Protein AF-A0A5B0LR24-F1 (afdb_monomer_lite)

Structure (mmCIF, N/CA/C/O backbone):
data_AF-A0A5B0LR24-F1
#
_entry.id   AF-A0A5B0LR24-F1
#
loop_
_atom_site.group_PDB
_atom_site.id
_atom_site.type_symbol
_atom_site.label_atom_id
_atom_site.label_alt_id
_atom_site.label_comp_id
_atom_site.label_asym_id
_atom_site.label_entity_id
_atom_site.label_seq_id
_atom_site.pdbx_PDB_ins_code
_atom_site.Cartn_x
_atom_site.Cartn_y
_atom_site.Cartn_z
_atom_site.occupancy
_atom_site.B_iso_or_equiv
_atom_site.auth_seq_id
_atom_site.auth_comp_id
_atom_site.auth_asym_id
_atom_site.auth_atom_id
_atom_site.pdbx_PDB_model_num
ATOM 1 N N . MET A 1 1 ? 7.842 -24.784 -18.546 1.00 34.09 1 MET A N 1
ATOM 2 C CA . MET A 1 1 ? 9.039 -24.015 -18.144 1.00 34.09 1 MET A CA 1
ATOM 3 C C . MET A 1 1 ? 8.552 -22.859 -17.291 1.00 34.09 1 MET A C 1
ATOM 5 O O . MET A 1 1 ? 7.998 -21.914 -17.831 1.00 34.09 1 MET A O 1
ATOM 9 N N . ALA A 1 2 ? 8.603 -23.012 -15.969 1.00 36.75 2 ALA A N 1
ATOM 10 C CA . ALA A 1 2 ? 8.068 -22.034 -15.028 1.00 36.75 2 ALA A CA 1
ATOM 11 C C . ALA A 1 2 ? 9.101 -20.921 -14.817 1.00 36.75 2 ALA A C 1
ATOM 13 O O . ALA A 1 2 ? 10.155 -21.157 -14.229 1.00 36.75 2 ALA A O 1
ATOM 14 N N . GLY A 1 3 ? 8.814 -19.727 -15.334 1.00 40.22 3 GLY A N 1
ATOM 15 C CA . GLY A 1 3 ? 9.568 -18.519 -15.021 1.00 40.22 3 GLY A CA 1
ATOM 16 C C . GLY A 1 3 ? 9.252 -18.098 -13.593 1.00 40.22 3 GLY A C 1
ATOM 17 O O . GLY A 1 3 ? 8.315 -17.342 -13.365 1.00 40.22 3 GLY A O 1
ATOM 18 N N . GLN A 1 4 ? 10.001 -18.625 -12.626 1.00 43.22 4 GLN A N 1
ATOM 19 C CA . GLN A 1 4 ? 9.979 -18.104 -11.266 1.00 43.22 4 GLN A CA 1
ATOM 20 C C . GLN A 1 4 ? 10.470 -16.655 -11.320 1.00 43.22 4 GLN A C 1
ATOM 22 O O . GLN A 1 4 ? 11.595 -16.386 -11.745 1.00 43.22 4 GLN A O 1
ATOM 27 N N . SER A 1 5 ? 9.602 -15.715 -10.952 1.00 41.03 5 SER A N 1
ATOM 28 C CA . SER A 1 5 ? 9.874 -14.280 -10.937 1.00 41.03 5 SER A CA 1
ATOM 29 C C . SER A 1 5 ? 10.934 -13.949 -9.875 1.00 41.03 5 SER A C 1
ATOM 31 O O . SER A 1 5 ? 10.628 -13.525 -8.765 1.00 41.03 5 SER A O 1
ATOM 33 N N . ALA A 1 6 ? 12.207 -14.149 -10.222 1.00 43.41 6 ALA A N 1
ATOM 34 C CA . ALA A 1 6 ? 13.370 -13.959 -9.351 1.00 43.41 6 ALA A CA 1
ATOM 35 C C . ALA A 1 6 ? 13.620 -12.492 -8.939 1.00 43.41 6 ALA A C 1
ATOM 37 O O . ALA A 1 6 ? 14.465 -12.216 -8.091 1.00 43.41 6 ALA A O 1
ATOM 38 N N . ILE A 1 7 ? 12.863 -11.538 -9.489 1.00 49.72 7 ILE A N 1
ATOM 39 C CA . ILE A 1 7 ? 13.019 -10.102 -9.209 1.00 49.72 7 ILE A CA 1
ATOM 40 C C . ILE A 1 7 ? 12.564 -9.743 -7.781 1.00 49.72 7 ILE A C 1
ATOM 42 O O . ILE A 1 7 ? 13.013 -8.742 -7.235 1.00 49.72 7 ILE A O 1
ATOM 46 N N . MET A 1 8 ? 11.742 -10.578 -7.134 1.00 47.81 8 MET A N 1
ATOM 47 C CA . MET A 1 8 ? 11.257 -10.336 -5.763 1.00 47.81 8 MET A CA 1
ATOM 48 C C . MET A 1 8 ? 12.123 -10.978 -4.662 1.00 47.81 8 MET A C 1
ATOM 50 O O . MET A 1 8 ? 11.855 -10.753 -3.486 1.00 47.81 8 MET A O 1
ATOM 54 N N . PHE A 1 9 ? 13.149 -11.770 -5.006 1.00 45.62 9 PHE A N 1
ATOM 55 C CA . PHE A 1 9 ? 13.874 -12.605 -4.030 1.00 45.62 9 PHE A CA 1
ATOM 56 C C . PHE A 1 9 ? 15.263 -12.098 -3.623 1.00 45.62 9 PHE A C 1
ATOM 58 O O . PHE A 1 9 ? 15.851 -12.622 -2.677 1.00 45.62 9 PHE A O 1
ATOM 65 N N . HIS A 1 10 ? 15.798 -11.065 -4.271 1.00 43.50 10 HIS A N 1
ATOM 66 C CA . HIS A 1 10 ? 17.115 -10.541 -3.918 1.00 43.50 10 HIS A CA 1
ATOM 67 C C . HIS A 1 10 ? 17.010 -9.335 -2.974 1.00 43.50 10 HIS A C 1
ATOM 69 O O . HIS A 1 10 ? 16.865 -8.200 -3.415 1.00 43.50 10 HIS A O 1
ATOM 75 N N . GLY A 1 11 ? 17.170 -9.584 -1.668 1.00 38.34 11 GLY A N 1
ATOM 76 C CA . GLY A 1 11 ? 17.952 -8.662 -0.834 1.00 38.34 11 GLY A CA 1
ATOM 77 C C . GLY A 1 11 ? 17.311 -7.979 0.373 1.00 38.34 11 GLY A C 1
ATOM 78 O O . GLY A 1 11 ? 17.995 -7.149 0.948 1.00 38.34 11 GLY A O 1
ATOM 79 N N . PHE A 1 12 ? 16.089 -8.300 0.808 1.00 44.69 12 PHE A N 1
ATOM 80 C CA . PHE A 1 12 ? 15.553 -7.796 2.088 1.00 44.69 12 PHE A CA 1
ATOM 81 C C . PHE A 1 12 ? 14.557 -8.801 2.674 1.00 44.69 12 PHE A C 1
ATOM 83 O O . PHE A 1 12 ? 13.382 -8.785 2.315 1.00 44.69 12 PHE A O 1
ATOM 90 N N . HIS A 1 13 ? 15.040 -9.672 3.562 1.00 47.31 13 HIS A N 1
ATOM 91 C CA . HIS A 1 13 ? 14.262 -10.728 4.228 1.00 47.31 13 HIS A CA 1
ATOM 92 C C . HIS A 1 13 ? 13.193 -10.214 5.221 1.00 47.31 13 HIS A C 1
ATOM 94 O O . HIS A 1 13 ? 12.467 -11.032 5.778 1.00 47.31 13 HIS A O 1
ATOM 100 N N . ASP A 1 14 ? 13.076 -8.895 5.415 1.00 49.69 14 ASP A N 1
ATOM 101 C CA . ASP A 1 14 ? 12.283 -8.287 6.498 1.00 49.69 14 ASP A CA 1
ATOM 102 C C . ASP A 1 14 ? 11.039 -7.505 6.036 1.00 49.69 14 ASP A C 1
ATOM 104 O O . ASP A 1 14 ? 10.234 -7.073 6.853 1.00 49.69 14 ASP A O 1
ATOM 108 N N . LEU A 1 15 ? 10.854 -7.323 4.725 1.00 53.22 15 LEU A N 1
ATOM 109 C CA . LEU A 1 15 ? 9.689 -6.627 4.167 1.00 53.22 15 LEU A CA 1
ATOM 110 C C . LEU A 1 15 ? 8.728 -7.628 3.534 1.00 53.22 15 LEU A C 1
ATOM 112 O O . LEU A 1 15 ? 9.154 -8.610 2.920 1.00 53.22 15 LEU A O 1
ATOM 116 N N . ALA A 1 16 ? 7.434 -7.356 3.670 1.00 59.81 16 ALA A N 1
ATOM 117 C CA . ALA A 1 16 ? 6.377 -8.243 3.231 1.00 59.81 16 ALA A CA 1
ATOM 118 C C . ALA A 1 16 ? 6.570 -8.734 1.788 1.00 59.81 16 ALA A C 1
ATOM 120 O O . ALA A 1 16 ? 6.780 -7.964 0.843 1.00 59.81 16 ALA A O 1
ATOM 121 N N . VAL A 1 17 ? 6.485 -10.053 1.616 1.00 70.69 17 VAL A N 1
ATOM 122 C CA . VAL A 1 17 ? 6.593 -10.703 0.311 1.00 70.69 17 VAL A CA 1
ATOM 123 C C . VAL A 1 17 ? 5.308 -10.411 -0.459 1.00 70.69 17 VAL A C 1
ATOM 125 O O . VAL A 1 17 ? 4.295 -11.074 -0.262 1.00 70.69 17 VAL A O 1
ATOM 128 N N . GLY A 1 18 ? 5.328 -9.391 -1.316 1.00 86.69 18 GLY A N 1
ATOM 129 C CA . GLY A 1 18 ? 4.201 -9.110 -2.206 1.00 86.69 18 GLY A CA 1
ATOM 130 C C . GLY A 1 18 ? 3.843 -7.646 -2.420 1.00 86.69 18 GLY A C 1
ATOM 131 O O . GLY A 1 18 ? 2.932 -7.402 -3.200 1.00 86.69 18 GLY A O 1
ATOM 132 N N . ILE A 1 19 ? 4.516 -6.681 -1.789 1.00 92.88 19 ILE A N 1
ATOM 133 C CA . ILE A 1 19 ? 4.333 -5.252 -2.085 1.00 92.88 19 ILE A CA 1
ATOM 134 C C . ILE A 1 19 ? 5.654 -4.497 -1.958 1.00 92.88 19 ILE A C 1
ATOM 136 O O . ILE A 1 19 ? 6.386 -4.690 -0.990 1.00 92.88 19 ILE A O 1
ATOM 140 N N . ARG A 1 20 ? 5.983 -3.664 -2.951 1.00 91.56 20 ARG A N 1
ATOM 141 C CA . ARG A 1 20 ? 7.245 -2.912 -2.991 1.00 91.56 20 ARG A CA 1
ATOM 142 C C . ARG A 1 20 ? 7.108 -1.552 -3.686 1.00 91.56 20 ARG A C 1
ATOM 144 O O . ARG A 1 20 ? 6.419 -1.479 -4.707 1.00 91.56 20 ARG A O 1
ATOM 151 N N . PRO A 1 21 ? 7.787 -0.501 -3.188 1.00 93.12 21 PRO A N 1
ATOM 152 C CA . PRO A 1 21 ? 7.930 0.772 -3.891 1.00 93.12 21 PRO A CA 1
ATOM 153 C C . PRO A 1 21 ? 8.553 0.611 -5.281 1.00 93.12 21 PRO A C 1
ATOM 155 O O . PRO A 1 21 ? 9.481 -0.174 -5.484 1.00 93.12 21 PRO A O 1
ATOM 158 N N . LEU A 1 22 ? 8.030 1.345 -6.263 1.00 94.31 22 LEU A N 1
ATOM 159 C CA . LEU A 1 22 ? 8.483 1.253 -7.651 1.00 94.31 22 LEU A CA 1
ATOM 160 C C . LEU A 1 22 ? 9.916 1.779 -7.825 1.00 94.31 22 LEU A C 1
ATOM 162 O O . LEU A 1 22 ? 10.645 1.288 -8.683 1.00 94.31 22 LEU A O 1
ATOM 166 N N . ASP A 1 23 ? 10.331 2.752 -7.016 1.00 93.12 23 ASP A N 1
ATOM 167 C CA . ASP A 1 23 ? 11.688 3.298 -7.002 1.00 93.12 23 ASP A CA 1
ATOM 168 C C . ASP A 1 23 ? 12.722 2.261 -6.539 1.00 93.12 23 ASP A C 1
ATOM 170 O O . ASP A 1 23 ? 13.770 2.136 -7.178 1.00 93.12 23 ASP A O 1
ATOM 174 N N . GLU A 1 24 ? 12.408 1.450 -5.520 1.00 92.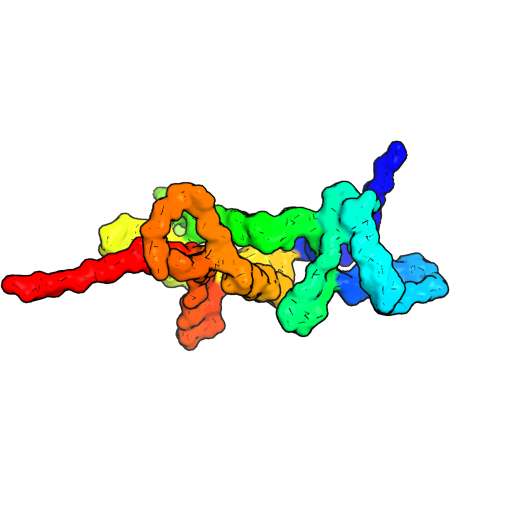06 24 GLU A N 1
ATOM 175 C CA . GLU A 1 24 ? 13.252 0.320 -5.104 1.00 92.06 24 GLU A CA 1
ATOM 176 C C . GLU A 1 24 ? 13.434 -0.672 -6.258 1.00 92.06 24 GLU A C 1
ATOM 178 O O . GLU A 1 24 ? 14.557 -1.046 -6.603 1.00 92.06 24 GLU A O 1
ATOM 183 N N . ILE A 1 25 ? 12.331 -1.060 -6.902 1.00 93.00 25 ILE A N 1
ATOM 184 C CA . ILE A 1 25 ? 12.331 -2.017 -8.017 1.00 93.00 25 ILE A CA 1
ATOM 185 C C . ILE A 1 25 ? 13.127 -1.463 -9.199 1.00 93.00 25 ILE A C 1
ATOM 187 O O . ILE A 1 25 ? 13.940 -2.174 -9.792 1.00 93.00 25 ILE A O 1
ATOM 191 N N . TRP A 1 26 ? 12.937 -0.182 -9.517 1.00 94.75 26 TRP A N 1
ATOM 192 C CA . TRP A 1 26 ? 13.672 0.504 -10.572 1.00 94.75 26 TRP A CA 1
ATOM 193 C C . TRP A 1 26 ? 15.176 0.533 -10.287 1.00 94.75 26 TRP A C 1
ATOM 195 O O . TRP A 1 26 ? 15.974 0.210 -11.172 1.00 94.75 26 TRP A O 1
ATOM 205 N N . CYS A 1 27 ? 15.568 0.839 -9.046 1.00 93.50 27 CYS A N 1
ATOM 206 C CA . CYS A 1 27 ? 16.965 0.832 -8.621 1.00 93.50 27 CYS A CA 1
ATOM 207 C C . CYS A 1 27 ? 17.581 -0.567 -8.729 1.00 93.50 27 CYS A C 1
ATOM 209 O O . CYS A 1 27 ? 18.659 -0.715 -9.309 1.00 93.50 27 CYS A O 1
ATOM 211 N N . ILE A 1 28 ? 16.900 -1.595 -8.214 1.00 93.12 28 ILE A N 1
ATOM 212 C CA . ILE A 1 28 ? 17.360 -2.991 -8.262 1.00 93.12 28 ILE A CA 1
ATOM 213 C C . ILE A 1 28 ? 17.528 -3.444 -9.714 1.00 93.12 28 ILE A C 1
ATOM 215 O O . ILE A 1 28 ? 18.576 -3.978 -10.078 1.00 93.12 28 ILE A O 1
ATOM 219 N N . TRP A 1 29 ? 16.535 -3.180 -10.562 1.00 92.69 29 TRP A N 1
ATOM 220 C CA . TRP A 1 29 ? 16.555 -3.564 -11.970 1.00 92.69 29 TRP A CA 1
ATOM 221 C C . TRP A 1 29 ? 17.705 -2.910 -12.735 1.00 92.69 29 TRP A C 1
ATOM 223 O O . TRP A 1 29 ? 18.471 -3.586 -13.423 1.00 92.69 29 TRP A O 1
ATOM 233 N N . ASN A 1 30 ? 17.875 -1.597 -12.589 1.00 95.19 30 ASN A N 1
ATOM 234 C CA . ASN A 1 30 ? 18.947 -0.873 -13.266 1.00 95.19 30 ASN A CA 1
ATOM 235 C C . ASN A 1 30 ? 20.330 -1.260 -12.740 1.00 95.19 30 ASN A C 1
ATOM 237 O O . ASN A 1 30 ? 21.271 -1.388 -13.527 1.00 95.19 30 ASN A O 1
ATOM 241 N N . ARG A 1 31 ? 20.451 -1.533 -11.438 1.00 95.19 31 ARG A N 1
ATOM 242 C CA . ARG A 1 31 ? 21.690 -2.049 -10.853 1.00 95.19 31 ARG A CA 1
ATOM 243 C C . ARG A 1 31 ? 22.025 -3.451 -11.363 1.00 95.19 31 ARG A C 1
ATOM 245 O O . ARG A 1 31 ? 23.193 -3.717 -11.621 1.00 95.19 31 ARG A O 1
ATOM 252 N N . ALA A 1 32 ? 21.025 -4.310 -11.560 1.00 94.50 32 ALA A N 1
ATOM 253 C CA . ALA A 1 32 ? 21.205 -5.639 -12.139 1.00 94.50 32 ALA A CA 1
ATOM 254 C C . ALA A 1 32 ? 21.571 -5.595 -13.635 1.00 94.50 32 ALA A C 1
ATOM 256 O O . ALA A 1 32 ? 22.354 -6.423 -14.093 1.00 94.50 32 ALA A O 1
ATOM 257 N N . ARG A 1 33 ? 21.051 -4.621 -14.398 1.00 93.00 33 ARG A N 1
ATOM 258 C CA . ARG A 1 33 ? 21.402 -4.432 -15.819 1.00 93.00 33 ARG A CA 1
ATOM 259 C C . ARG A 1 33 ? 22.840 -3.966 -16.023 1.00 93.00 33 ARG A C 1
ATOM 261 O O . ARG A 1 33 ? 23.467 -4.355 -17.005 1.00 93.00 33 ARG A O 1
ATOM 268 N N . GLY A 1 34 ? 23.351 -3.106 -15.142 1.00 93.00 34 GLY A N 1
ATOM 269 C CA . GLY A 1 34 ? 24.703 -2.539 -15.203 1.00 93.00 34 GLY A CA 1
ATOM 270 C C . GLY A 1 34 ? 24.910 -1.498 -16.315 1.00 93.00 34 GLY A C 1
ATOM 271 O O . GLY A 1 34 ? 25.454 -0.430 -16.055 1.00 93.00 34 GLY A O 1
ATOM 272 N N . ILE A 1 35 ? 24.440 -1.773 -17.534 1.00 89.75 35 ILE A N 1
ATOM 273 C CA . ILE A 1 35 ? 24.484 -0.883 -18.703 1.00 89.75 35 ILE A CA 1
ATOM 274 C C . ILE A 1 35 ? 23.115 -0.809 -19.392 1.00 89.75 35 ILE A C 1
ATOM 276 O O . ILE A 1 35 ? 22.253 -1.662 -19.183 1.00 89.75 35 ILE A O 1
ATOM 280 N N . SER A 1 36 ? 22.913 0.208 -20.240 1.00 92.56 36 SER A N 1
ATOM 281 C CA . SER A 1 36 ? 21.639 0.462 -20.939 1.00 92.56 36 SER A CA 1
ATOM 282 C C . SER A 1 36 ? 20.464 0.552 -19.963 1.00 92.56 36 SER A C 1
ATOM 284 O O . SER A 1 36 ? 19.581 -0.305 -19.958 1.00 92.56 36 SER A O 1
ATOM 286 N N . LEU A 1 37 ? 20.495 1.549 -19.081 1.00 94.44 37 LEU A N 1
ATOM 287 C CA . LEU A 1 37 ? 19.500 1.714 -18.022 1.00 94.44 37 LEU A CA 1
ATOM 288 C C . LEU A 1 37 ? 18.107 2.003 -18.595 1.00 94.44 37 LEU A C 1
ATOM 290 O O . LEU A 1 37 ? 17.969 2.621 -19.649 1.00 94.44 37 LEU A O 1
ATOM 294 N N . VAL A 1 38 ? 17.079 1.561 -17.878 1.00 95.19 38 VAL A N 1
ATOM 295 C CA . VAL A 1 38 ? 15.678 1.854 -18.192 1.00 95.19 38 VAL A CA 1
ATOM 296 C C . VAL A 1 38 ? 15.304 3.182 -17.547 1.00 95.19 38 VAL A C 1
ATOM 298 O O . VAL A 1 38 ? 15.567 3.387 -16.356 1.00 95.19 38 VAL A O 1
ATOM 301 N N . SER A 1 39 ? 14.688 4.087 -18.309 1.00 96.06 39 SER A N 1
ATOM 302 C CA . SER A 1 39 ? 14.187 5.345 -17.752 1.00 96.06 39 SER A CA 1
ATOM 303 C C . SER A 1 39 ? 13.006 5.084 -16.799 1.00 96.06 39 SER A C 1
ATOM 305 O O . SER A 1 39 ? 12.320 4.067 -16.931 1.00 96.06 39 SER A O 1
ATOM 307 N N . PRO A 1 40 ? 12.723 5.970 -15.828 1.00 94.38 40 PRO A N 1
ATOM 308 C CA . PRO A 1 40 ? 11.550 5.808 -14.968 1.00 94.38 40 PRO A CA 1
ATOM 309 C C . PRO A 1 40 ? 10.238 5.703 -15.763 1.00 94.38 40 PRO A C 1
ATOM 311 O O . PRO A 1 40 ? 9.390 4.877 -15.436 1.00 94.38 40 PRO A O 1
ATOM 314 N N . ALA A 1 41 ? 10.094 6.493 -16.834 1.00 95.19 41 ALA A N 1
ATOM 315 C CA . ALA A 1 41 ? 8.905 6.497 -17.687 1.00 95.19 41 ALA A CA 1
ATOM 316 C C . ALA A 1 41 ? 8.694 5.148 -18.390 1.00 95.19 41 ALA A C 1
ATOM 318 O O . ALA A 1 41 ? 7.589 4.608 -18.359 1.00 95.19 41 ALA A O 1
ATOM 319 N N . ASP A 1 42 ? 9.762 4.569 -18.942 1.00 96.06 42 ASP A N 1
ATOM 320 C CA . ASP A 1 42 ? 9.692 3.265 -19.609 1.00 96.06 42 ASP A CA 1
ATOM 321 C C . ASP A 1 42 ? 9.360 2.143 -18.621 1.00 96.06 42 ASP A C 1
ATOM 323 O O . ASP A 1 42 ? 8.576 1.251 -18.940 1.00 96.06 42 ASP A O 1
ATOM 327 N N . MET A 1 43 ? 9.911 2.200 -17.402 1.00 95.38 43 MET A N 1
ATOM 328 C CA . MET A 1 43 ? 9.584 1.240 -16.345 1.00 95.38 43 MET A CA 1
ATOM 329 C C . MET A 1 43 ? 8.096 1.299 -15.988 1.00 95.38 43 MET A C 1
ATOM 331 O O . MET A 1 43 ? 7.438 0.265 -15.956 1.00 95.38 43 MET A O 1
ATOM 335 N N . ILE A 1 44 ? 7.548 2.500 -15.776 1.00 95.62 44 ILE A N 1
ATOM 336 C CA . ILE A 1 44 ? 6.117 2.687 -15.495 1.00 95.62 44 ILE A CA 1
ATOM 337 C C . ILE A 1 44 ? 5.272 2.120 -16.640 1.00 95.62 44 ILE A C 1
ATOM 339 O O . ILE A 1 44 ? 4.318 1.385 -16.388 1.00 95.62 44 ILE A O 1
ATOM 343 N N . SER A 1 45 ? 5.642 2.416 -17.890 1.00 95.75 45 SER A N 1
ATOM 344 C CA . SER A 1 45 ? 4.948 1.890 -19.068 1.00 95.75 45 SER A CA 1
ATOM 345 C C . SER A 1 45 ? 4.966 0.360 -19.105 1.00 95.75 45 SER A C 1
ATOM 347 O O . SER A 1 45 ? 3.937 -0.257 -19.363 1.00 95.75 45 SER A O 1
ATOM 349 N N . ALA A 1 46 ? 6.108 -0.264 -18.808 1.00 94.75 46 ALA A N 1
ATOM 350 C CA . ALA A 1 46 ? 6.230 -1.717 -18.737 1.00 94.75 46 ALA A CA 1
ATOM 351 C C . ALA A 1 46 ? 5.391 -2.323 -17.596 1.00 94.75 46 ALA A C 1
ATOM 353 O O . ALA A 1 46 ? 4.791 -3.384 -17.769 1.00 94.75 46 ALA A O 1
ATOM 354 N N . CYS A 1 47 ? 5.297 -1.641 -16.449 1.00 95.25 47 CYS A N 1
ATOM 355 C CA . CYS A 1 47 ? 4.523 -2.108 -15.299 1.00 95.25 47 CYS A CA 1
ATOM 356 C C . CYS A 1 47 ? 3.031 -2.304 -15.600 1.00 95.25 47 CYS A C 1
ATOM 358 O O . CYS A 1 47 ? 2.414 -3.177 -14.994 1.00 95.2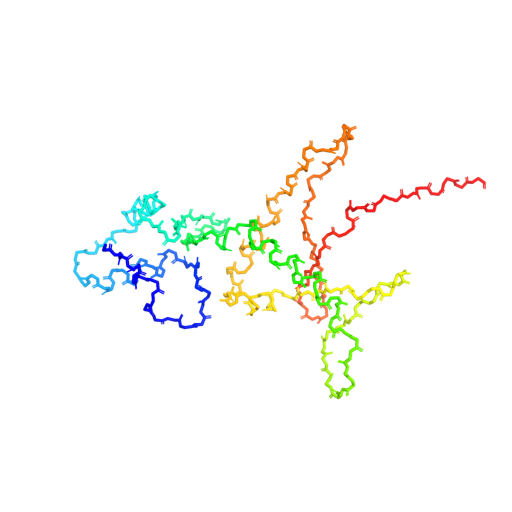5 47 CYS A O 1
ATOM 360 N N . HIS A 1 48 ? 2.453 -1.548 -16.539 1.00 94.75 48 HIS A N 1
ATOM 361 C CA . HIS A 1 48 ? 1.048 -1.710 -16.932 1.00 94.75 48 HIS A CA 1
ATOM 362 C C . HIS A 1 48 ? 0.748 -3.058 -17.595 1.00 94.75 48 HIS A C 1
ATOM 364 O O . HIS A 1 48 ? -0.388 -3.517 -17.535 1.00 94.75 48 HIS A O 1
ATOM 370 N N . HIS A 1 49 ? 1.759 -3.713 -18.167 1.00 95.12 49 HIS A N 1
ATOM 371 C CA . HIS A 1 49 ? 1.611 -5.019 -18.804 1.00 95.12 49 HIS A CA 1
ATOM 372 C C . HIS A 1 49 ? 1.857 -6.186 -17.844 1.00 95.12 49 HIS A C 1
ATOM 374 O O . HIS A 1 49 ? 1.493 -7.313 -18.156 1.00 95.12 49 HIS A O 1
ATOM 380 N N . LEU A 1 50 ? 2.440 -5.950 -16.660 1.00 93.50 50 LEU A N 1
ATOM 381 C CA . LEU A 1 50 ? 2.782 -7.020 -15.714 1.00 93.50 50 LEU A CA 1
ATOM 382 C C . LEU A 1 50 ? 1.629 -7.980 -15.373 1.00 93.50 50 LEU A C 1
ATOM 384 O O . LEU A 1 50 ? 1.920 -9.177 -15.294 1.00 93.50 50 LEU A O 1
ATOM 388 N N . PRO A 1 51 ? 0.360 -7.547 -15.216 1.00 94.31 51 PRO A N 1
ATOM 389 C CA . PRO A 1 51 ? -0.739 -8.469 -14.923 1.00 94.31 51 PRO A CA 1
ATOM 390 C C . PRO A 1 51 ? -0.904 -9.583 -15.966 1.00 94.31 51 PRO A C 1
ATOM 392 O O . PRO A 1 51 ? -1.262 -10.697 -15.611 1.00 94.31 51 PRO A O 1
ATOM 395 N N . GLU A 1 52 ? -0.584 -9.319 -17.236 1.00 94.81 52 GLU A N 1
ATOM 396 C CA . GLU A 1 52 ? -0.704 -10.297 -18.328 1.00 94.81 52 GLU A CA 1
ATOM 397 C C . GLU A 1 52 ? 0.405 -11.364 -18.298 1.00 94.81 52 GLU A C 1
ATOM 399 O O . GLU A 1 52 ? 0.245 -12.451 -18.853 1.00 94.81 52 GLU A O 1
ATOM 404 N N . TYR A 1 53 ? 1.536 -11.068 -17.647 1.00 92.44 53 TYR A N 1
ATOM 405 C CA . TYR A 1 53 ? 2.752 -11.890 -17.688 1.00 92.44 53 TYR A CA 1
ATOM 406 C C . TYR A 1 53 ? 3.170 -12.451 -16.321 1.00 92.44 53 TYR A C 1
ATOM 408 O O . TYR A 1 53 ? 4.232 -13.069 -16.216 1.00 92.44 53 TYR A O 1
ATOM 416 N N . THR A 1 54 ? 2.384 -12.238 -15.261 1.00 90.94 54 THR A N 1
ATOM 417 C CA . THR A 1 54 ? 2.755 -12.626 -13.891 1.00 9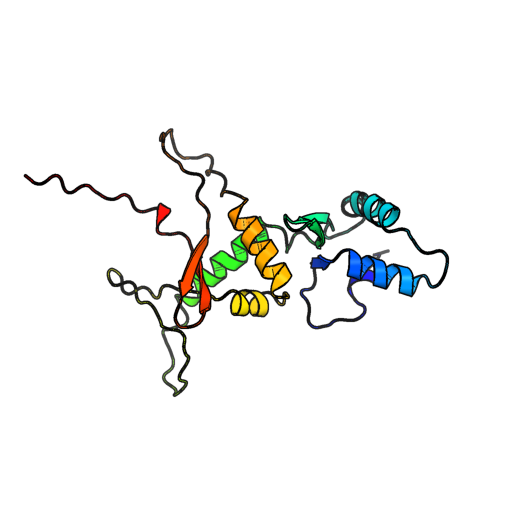0.94 54 THR A CA 1
ATOM 418 C C . THR A 1 54 ? 1.662 -13.453 -13.219 1.00 90.94 54 THR A C 1
ATOM 420 O O . THR A 1 54 ? 0.478 -13.156 -13.329 1.00 90.94 54 THR A O 1
ATOM 423 N N . VAL A 1 55 ? 2.069 -14.517 -12.518 1.00 87.81 55 VAL A N 1
ATOM 424 C CA . VAL A 1 55 ? 1.187 -15.356 -11.693 1.00 87.81 55 VAL A CA 1
ATOM 425 C C . VAL A 1 55 ? 1.869 -15.563 -10.334 1.00 87.81 55 VAL A C 1
ATOM 427 O O . VAL A 1 55 ? 2.922 -16.205 -10.296 1.00 87.81 55 VAL A O 1
ATOM 430 N N . PRO A 1 56 ? 1.316 -15.043 -9.219 1.00 89.06 56 PRO A N 1
ATOM 431 C CA . PRO A 1 56 ? 0.106 -14.217 -9.129 1.00 89.06 56 PRO A CA 1
ATOM 432 C C . PRO A 1 56 ? 0.262 -12.861 -9.840 1.00 89.06 56 PRO A C 1
ATOM 434 O O . PRO A 1 56 ? 1.379 -12.370 -9.990 1.00 89.06 56 PRO A O 1
ATOM 437 N N . GLU A 1 57 ? -0.858 -12.263 -10.255 1.00 91.94 57 GLU A N 1
ATOM 438 C CA . GLU A 1 57 ? -0.860 -10.984 -10.976 1.00 91.94 57 GLU A CA 1
ATOM 439 C C . GLU A 1 57 ? -0.195 -9.867 -10.162 1.00 91.94 57 GLU A C 1
ATOM 441 O O . GLU A 1 57 ? -0.604 -9.563 -9.039 1.00 91.94 57 GLU A O 1
ATOM 446 N N . ILE A 1 58 ? 0.800 -9.209 -10.749 1.00 94.38 58 ILE A N 1
ATOM 447 C CA . ILE A 1 58 ? 1.450 -8.032 -10.177 1.00 94.38 58 ILE A CA 1
ATOM 448 C C . ILE A 1 58 ? 0.824 -6.784 -10.791 1.00 94.38 58 ILE A C 1
ATOM 450 O O . ILE A 1 58 ? 0.856 -6.596 -12.006 1.00 94.38 58 ILE A O 1
ATOM 454 N N . ARG A 1 59 ? 0.283 -5.909 -9.941 1.00 95.38 59 ARG A N 1
ATOM 455 C CA . ARG A 1 59 ? -0.402 -4.677 -10.351 1.00 95.38 59 ARG A CA 1
ATOM 456 C C . ARG A 1 59 ? 0.335 -3.444 -9.843 1.00 95.38 59 ARG A C 1
ATOM 458 O O . ARG A 1 59 ? 0.906 -3.453 -8.753 1.00 95.38 59 ARG A O 1
ATOM 465 N N . LEU A 1 60 ? 0.293 -2.377 -10.638 1.00 96.12 60 LEU A N 1
ATOM 466 C CA . LEU A 1 60 ? 0.786 -1.054 -10.265 1.00 96.12 60 LEU A CA 1
ATOM 467 C C . LEU A 1 60 ? -0.320 -0.273 -9.547 1.00 96.12 60 LEU A C 1
ATOM 469 O O . LEU A 1 60 ? -1.413 -0.113 -10.087 1.00 96.12 60 LEU A O 1
ATOM 473 N N . ARG A 1 61 ? -0.019 0.258 -8.360 1.00 94.94 61 ARG A N 1
ATOM 474 C CA . ARG A 1 61 ? -0.887 1.181 -7.616 1.00 94.94 61 ARG A CA 1
ATOM 475 C C . ARG A 1 61 ? -0.170 2.503 -7.393 1.00 94.94 61 ARG A C 1
ATOM 477 O O . ARG A 1 61 ? 1.030 2.517 -7.138 1.00 94.94 61 ARG A O 1
ATOM 484 N N . THR A 1 62 ? -0.924 3.596 -7.456 1.00 95.62 62 THR A N 1
ATOM 485 C CA . THR A 1 62 ? -0.480 4.918 -7.001 1.00 95.62 62 THR A CA 1
ATOM 486 C C . THR A 1 62 ? -1.321 5.307 -5.796 1.00 95.62 62 THR A C 1
ATOM 488 O O . THR A 1 62 ? -2.545 5.339 -5.901 1.00 95.62 62 THR A O 1
ATOM 491 N N . PHE A 1 63 ? -0.675 5.554 -4.663 1.00 95.00 63 PHE A N 1
ATOM 492 C CA . PHE A 1 63 ? -1.330 6.058 -3.463 1.00 95.00 63 PHE A CA 1
ATOM 493 C C . PHE A 1 63 ? -1.529 7.578 -3.524 1.00 95.00 63 PHE A C 1
ATOM 495 O O . PHE A 1 63 ? -0.982 8.252 -4.401 1.00 95.00 63 PHE A O 1
ATOM 502 N N . LYS A 1 64 ? -2.294 8.137 -2.580 1.00 91.88 64 LYS A N 1
ATOM 503 C CA . LYS A 1 64 ? -2.631 9.569 -2.538 1.00 91.88 64 LYS A CA 1
ATOM 504 C C . LYS A 1 64 ? -1.412 10.469 -2.341 1.00 91.88 64 LYS A C 1
ATOM 506 O O . LYS A 1 64 ? -1.373 11.562 -2.902 1.00 91.88 64 LYS A O 1
ATOM 511 N N . SER A 1 65 ? -0.390 9.999 -1.628 1.00 93.38 65 SER A N 1
ATOM 512 C CA . SER A 1 65 ? 0.904 10.692 -1.534 1.00 93.38 65 SER A CA 1
ATOM 513 C C . SER A 1 65 ? 1.662 10.780 -2.864 1.00 93.38 65 SER A C 1
ATOM 515 O O . SER A 1 65 ? 2.652 11.501 -2.967 1.00 93.38 65 SER A O 1
ATOM 517 N N . GLY A 1 66 ? 1.225 10.042 -3.888 1.00 93.81 66 GLY A N 1
ATOM 518 C CA . GLY A 1 66 ? 1.936 9.862 -5.149 1.00 93.81 66 GLY A CA 1
ATOM 519 C C . GLY A 1 66 ? 2.915 8.687 -5.132 1.00 93.81 66 GLY A C 1
ATOM 520 O O . GLY A 1 66 ? 3.499 8.383 -6.176 1.00 93.81 66 GLY A O 1
ATOM 521 N N . LEU A 1 67 ? 3.077 7.996 -3.993 1.00 93.75 67 LEU A N 1
ATOM 522 C CA . LEU A 1 67 ? 3.885 6.783 -3.901 1.00 93.75 67 LEU A CA 1
ATOM 523 C C . LEU A 1 67 ? 3.341 5.716 -4.855 1.00 93.75 67 LEU A C 1
ATOM 525 O O . LEU A 1 67 ? 2.166 5.350 -4.809 1.00 93.75 67 LEU A O 1
ATOM 529 N N . ARG A 1 68 ? 4.217 5.187 -5.710 1.00 95.75 68 ARG A N 1
ATOM 530 C CA . ARG A 1 68 ? 3.885 4.098 -6.631 1.00 95.75 68 ARG A CA 1
ATOM 531 C C . ARG A 1 68 ? 4.450 2.795 -6.112 1.00 95.75 68 ARG A C 1
ATOM 533 O O . ARG A 1 68 ? 5.627 2.735 -5.771 1.00 95.75 68 ARG A O 1
ATOM 540 N N . VAL A 1 69 ? 3.631 1.753 -6.105 1.00 95.19 69 VAL A N 1
ATOM 541 C CA . VAL A 1 69 ? 4.026 0.417 -5.654 1.00 95.19 69 VAL A CA 1
ATOM 542 C C . VAL A 1 69 ? 3.608 -0.643 -6.659 1.00 95.19 69 VAL A C 1
ATOM 544 O O . VAL A 1 69 ? 2.567 -0.523 -7.308 1.00 95.19 69 VAL A O 1
ATOM 547 N N . LEU A 1 70 ? 4.400 -1.708 -6.749 1.00 95.38 70 LEU A N 1
ATOM 548 C CA . LEU A 1 70 ? 3.956 -2.969 -7.328 1.00 95.38 70 LEU A CA 1
ATOM 549 C C . LEU A 1 70 ? 3.487 -3.884 -6.208 1.00 95.38 70 LEU A C 1
ATOM 551 O O . LEU A 1 70 ? 4.169 -4.015 -5.190 1.00 95.38 70 LEU A O 1
ATOM 555 N N . HIS A 1 71 ? 2.333 -4.515 -6.395 1.00 94.62 71 HIS A N 1
ATOM 556 C CA . HIS A 1 71 ? 1.767 -5.403 -5.394 1.00 94.62 71 HIS A CA 1
ATOM 557 C C . HIS A 1 71 ? 1.089 -6.634 -6.006 1.00 94.62 71 HIS A C 1
ATOM 559 O O . HIS A 1 71 ? 0.592 -6.592 -7.131 1.00 94.62 71 HIS A O 1
ATOM 565 N N . THR A 1 72 ? 1.043 -7.724 -5.245 1.00 94.31 72 THR A N 1
ATOM 566 C CA . THR A 1 72 ? 0.262 -8.933 -5.544 1.00 94.31 72 THR A CA 1
ATOM 567 C C . THR A 1 72 ? -1.186 -8.771 -5.052 1.00 94.31 72 THR A C 1
ATOM 569 O O . THR A 1 72 ? -1.487 -7.813 -4.324 1.00 94.31 72 THR A O 1
ATOM 572 N N . PRO A 1 73 ? -2.115 -9.691 -5.385 1.00 92.75 73 PRO A N 1
ATOM 573 C CA . PRO A 1 73 ? -3.504 -9.604 -4.929 1.00 92.75 73 PRO A CA 1
ATOM 574 C C . PRO A 1 73 ? -3.647 -9.666 -3.401 1.00 92.75 73 PRO A C 1
ATOM 576 O O . PRO A 1 73 ? -4.578 -9.080 -2.856 1.00 92.75 73 PRO A O 1
ATOM 579 N N . TYR A 1 74 ? -2.681 -10.280 -2.707 1.00 91.94 74 TYR A N 1
ATOM 580 C CA . TYR A 1 74 ? -2.615 -10.328 -1.243 1.00 91.94 74 TYR A CA 1
ATOM 581 C C . TYR A 1 74 ? -2.566 -8.930 -0.600 1.00 91.94 74 TYR A C 1
ATOM 583 O O . TYR A 1 74 ? -3.085 -8.729 0.492 1.00 91.94 74 TYR A O 1
ATOM 591 N N . PHE A 1 75 ? -1.990 -7.939 -1.285 1.00 93.56 75 PHE A N 1
ATOM 592 C CA . PHE A 1 75 ? -1.979 -6.538 -0.844 1.00 93.56 75 PHE A CA 1
ATOM 593 C C . PHE A 1 75 ? -2.994 -5.671 -1.602 1.00 93.56 75 PHE A C 1
ATOM 595 O O . PHE A 1 75 ? -2.854 -4.447 -1.682 1.00 93.56 75 PHE A O 1
AT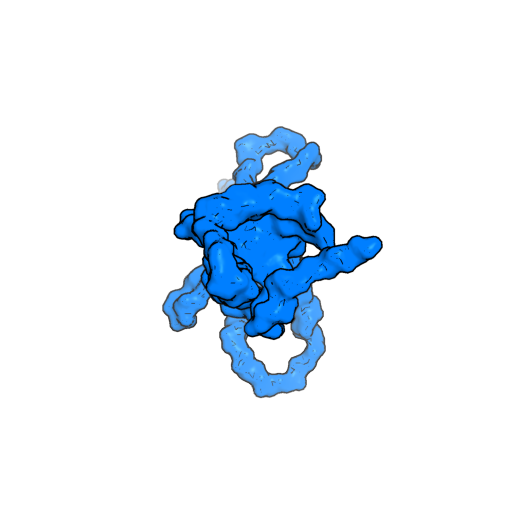OM 602 N N . SER A 1 76 ? -4.034 -6.278 -2.185 1.00 92.38 76 SER A N 1
ATOM 603 C CA . SER A 1 76 ? -5.221 -5.519 -2.592 1.00 92.38 76 SER A CA 1
ATOM 604 C C . SER A 1 76 ? -5.858 -4.843 -1.369 1.00 92.38 76 SER A C 1
ATOM 606 O O . SER A 1 76 ? -5.691 -5.322 -0.249 1.00 92.38 76 SER A O 1
ATOM 608 N N . VAL A 1 77 ? -6.545 -3.712 -1.575 1.00 91.75 77 VAL A N 1
ATOM 609 C CA . VAL A 1 77 ? -7.188 -2.964 -0.473 1.00 91.75 77 VAL A CA 1
ATOM 610 C C . VAL A 1 77 ? -8.121 -3.883 0.319 1.00 91.75 77 VAL A C 1
ATOM 612 O O . VAL A 1 77 ? -7.955 -4.010 1.524 1.00 91.75 77 VAL A O 1
ATOM 615 N N . HIS A 1 78 ? -8.993 -4.614 -0.380 1.00 91.50 78 HIS A N 1
ATOM 616 C CA . HIS A 1 78 ? -9.954 -5.541 0.219 1.00 91.50 78 HIS A CA 1
ATOM 617 C C . HIS A 1 78 ? -9.295 -6.694 0.997 1.00 91.50 7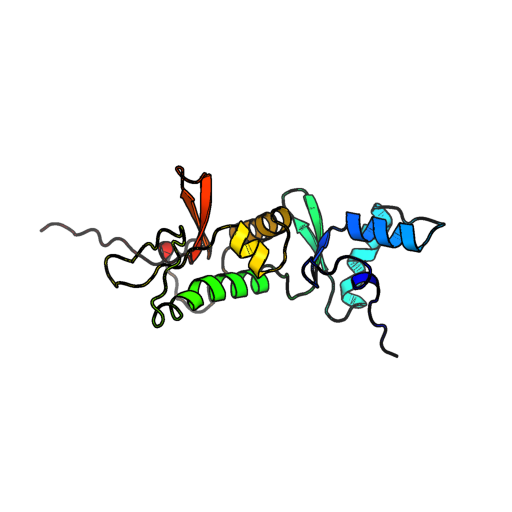8 HIS A C 1
ATOM 619 O O . HIS A 1 78 ? -9.703 -7.004 2.111 1.00 91.50 78 HIS A O 1
ATOM 625 N N . GLU A 1 79 ? -8.254 -7.335 0.450 1.00 92.56 79 GLU A N 1
ATOM 626 C CA . GLU A 1 79 ? -7.575 -8.433 1.159 1.00 92.56 79 GLU A CA 1
ATOM 627 C C . GLU A 1 79 ? -6.833 -7.943 2.405 1.00 92.56 79 GLU A C 1
ATOM 629 O O . GLU A 1 79 ? -6.808 -8.631 3.426 1.00 92.56 79 GLU A O 1
ATOM 634 N N . PHE A 1 80 ? -6.219 -6.759 2.330 1.00 93.50 80 PHE A N 1
ATOM 635 C CA . PHE A 1 80 ? -5.563 -6.140 3.477 1.00 93.50 80 PHE A CA 1
ATOM 636 C C . PHE A 1 80 ? -6.583 -5.746 4.555 1.00 93.50 80 PHE A C 1
ATOM 638 O O . PHE A 1 80 ? -6.397 -6.093 5.720 1.00 93.50 80 PHE A O 1
ATOM 645 N N . GLU A 1 81 ? -7.689 -5.114 4.161 1.00 93.38 81 GLU A N 1
ATOM 646 C CA . GLU A 1 81 ? -8.812 -4.770 5.037 1.00 93.38 81 GLU A CA 1
ATOM 647 C C . GLU A 1 81 ? -9.377 -6.001 5.746 1.00 93.38 81 GLU A C 1
ATOM 649 O O . GLU A 1 81 ? -9.459 -6.028 6.971 1.00 93.38 81 GLU A O 1
ATOM 654 N N . HIS A 1 82 ? -9.698 -7.056 4.997 1.00 91.50 82 HIS A N 1
ATOM 655 C CA . HIS A 1 82 ? -10.265 -8.279 5.553 1.00 91.50 82 HIS A CA 1
ATOM 656 C C . HIS A 1 82 ? -9.337 -8.928 6.591 1.00 91.50 82 HIS A C 1
ATOM 658 O O . HIS A 1 82 ? -9.795 -9.388 7.639 1.00 91.50 82 HIS A O 1
ATOM 664 N N . ARG A 1 83 ? -8.019 -8.942 6.343 1.00 92.31 83 ARG A N 1
ATOM 665 C CA . ARG A 1 83 ? -7.043 -9.434 7.329 1.00 92.31 83 ARG A CA 1
ATOM 666 C C . ARG A 1 83 ? -6.971 -8.547 8.563 1.00 92.31 83 ARG A C 1
ATOM 668 O O . ARG A 1 83 ? -6.937 -9.080 9.670 1.00 92.31 83 ARG A O 1
ATOM 675 N N . LEU A 1 84 ? -6.950 -7.230 8.383 1.00 91.94 84 LEU A N 1
ATOM 676 C CA . LEU A 1 84 ? -6.901 -6.280 9.489 1.00 91.94 84 LEU A CA 1
ATOM 677 C C . LEU A 1 84 ? -8.149 -6.403 10.374 1.00 91.94 84 LEU A C 1
ATOM 679 O O . LEU A 1 84 ? -8.019 -6.582 11.581 1.00 91.94 84 LEU A O 1
ATOM 683 N N . LEU A 1 85 ? -9.343 -6.426 9.779 1.00 90.56 85 LEU A N 1
ATOM 684 C CA . LEU A 1 85 ? -10.601 -6.633 10.500 1.00 90.56 85 LEU A CA 1
ATOM 685 C C . LEU A 1 85 ? -10.625 -7.982 11.216 1.00 90.56 85 LEU A C 1
ATOM 687 O O . LEU A 1 85 ? -10.986 -8.056 12.385 1.00 90.56 85 LEU A O 1
ATOM 691 N N . ARG A 1 86 ? -10.188 -9.060 10.554 1.00 88.94 86 ARG A N 1
ATOM 692 C CA . ARG A 1 86 ? -10.086 -10.375 11.196 1.00 88.94 86 ARG A CA 1
ATOM 693 C C . ARG A 1 86 ? -9.165 -10.346 12.413 1.00 88.94 86 ARG A C 1
ATOM 695 O O . ARG A 1 86 ? -9.486 -10.978 13.410 1.00 88.94 86 ARG A O 1
ATOM 702 N N . ARG A 1 87 ? -8.037 -9.636 12.355 1.00 88.06 87 ARG A N 1
ATOM 703 C CA . ARG A 1 87 ? -7.137 -9.493 13.511 1.00 88.06 87 ARG A CA 1
ATOM 704 C C . ARG A 1 87 ? -7.815 -8.730 14.643 1.00 88.06 87 ARG A C 1
ATOM 706 O O . ARG A 1 87 ? -7.848 -9.250 15.749 1.00 88.06 87 ARG A O 1
ATOM 713 N N . LEU A 1 88 ? -8.420 -7.580 14.339 1.00 87.88 88 LEU A N 1
ATOM 714 C CA . LEU A 1 88 ? -9.175 -6.769 15.303 1.00 87.88 88 LEU A CA 1
ATOM 715 C C . LEU A 1 88 ? -10.353 -7.543 15.932 1.00 87.88 88 LEU A C 1
ATOM 717 O O . LEU A 1 88 ? -10.729 -7.289 17.071 1.00 87.88 88 LEU A O 1
ATOM 721 N N . ARG A 1 89 ? -10.916 -8.529 15.225 1.00 82.88 89 ARG A N 1
ATOM 722 C CA . ARG A 1 89 ? -11.953 -9.429 15.754 1.00 82.88 89 ARG A CA 1
ATOM 723 C C . ARG A 1 89 ? -11.389 -10.604 16.561 1.00 82.88 89 ARG A C 1
ATOM 725 O O . ARG A 1 89 ? -11.996 -10.991 17.549 1.00 82.88 89 ARG A O 1
ATOM 732 N N . ASN A 1 90 ? -10.264 -11.197 16.163 1.00 69.88 90 ASN A N 1
ATOM 733 C CA . ASN A 1 90 ? -9.824 -12.491 16.699 1.00 69.88 90 ASN A CA 1
ATOM 734 C C . ASN A 1 90 ? -9.084 -12.420 18.043 1.00 69.88 90 ASN A C 1
ATOM 736 O O . ASN A 1 90 ? -9.193 -13.358 18.825 1.00 69.88 90 ASN A O 1
ATOM 740 N N . THR A 1 91 ? -8.395 -11.332 18.395 1.00 58.28 91 THR A N 1
ATOM 741 C CA . THR A 1 91 ? -7.783 -11.237 19.746 1.00 58.28 91 THR A CA 1
ATOM 742 C C . THR A 1 91 ? -8.818 -10.948 20.842 1.00 58.28 91 THR A C 1
ATOM 744 O O . THR A 1 91 ? -8.474 -10.753 22.004 1.00 58.28 91 THR A O 1
ATOM 747 N N . ARG A 1 92 ? -10.113 -10.976 20.500 1.00 53.38 92 ARG A N 1
ATOM 748 C CA . ARG A 1 92 ? -11.212 -11.065 21.467 1.00 53.38 92 ARG A CA 1
ATOM 749 C C . ARG A 1 92 ? -11.208 -12.400 22.231 1.00 53.38 92 ARG A C 1
ATOM 751 O O . ARG A 1 92 ? -11.783 -12.447 23.312 1.00 53.38 92 ARG A O 1
ATOM 758 N N . GLU A 1 93 ? -10.579 -13.457 21.700 1.00 48.09 93 GLU A N 1
ATOM 759 C CA . GLU A 1 93 ? -10.693 -14.829 22.234 1.00 48.09 93 GLU A CA 1
ATOM 760 C C . GLU A 1 93 ? -9.463 -15.328 23.024 1.00 48.09 93 GLU A C 1
ATOM 762 O O . GLU A 1 93 ? -9.609 -16.202 23.873 1.00 48.09 93 GLU A O 1
ATOM 767 N N . GLU A 1 94 ? -8.264 -14.766 22.826 1.00 48.38 94 GLU A N 1
ATOM 768 C CA . GLU A 1 94 ? -7.016 -15.268 23.451 1.00 48.38 94 GLU A CA 1
ATOM 769 C C . GLU A 1 94 ? -6.780 -14.774 24.897 1.00 48.38 94 GLU A C 1
ATOM 771 O O . GLU A 1 94 ? -5.777 -15.109 25.515 1.00 48.38 94 GLU A O 1
ATOM 776 N N . GLY A 1 95 ? -7.704 -13.998 25.475 1.00 45.41 95 GLY A N 1
ATOM 777 C CA . GLY A 1 95 ? -7.574 -13.432 26.826 1.00 45.41 95 GLY A CA 1
ATOM 778 C C . GLY A 1 95 ? -8.083 -14.307 27.981 1.00 45.41 95 GLY A C 1
ATOM 779 O O . GLY A 1 95 ? -8.279 -13.775 29.071 1.00 45.41 95 GLY A O 1
ATOM 780 N N . ALA A 1 96 ? -8.365 -15.596 27.762 1.00 44.47 96 ALA A N 1
ATOM 781 C CA . ALA A 1 96 ? -8.996 -16.448 28.777 1.00 44.47 96 ALA A CA 1
ATOM 782 C C . ALA A 1 96 ? -8.030 -17.295 29.627 1.00 44.47 96 ALA A C 1
ATOM 784 O O . ALA A 1 96 ? -8.457 -17.784 30.670 1.00 44.47 96 ALA A O 1
ATOM 785 N N . GLU A 1 97 ? -6.755 -17.461 29.259 1.00 46.09 97 GLU A N 1
ATOM 786 C CA . GLU A 1 97 ? -5.816 -18.281 30.040 1.00 46.09 97 GLU A CA 1
ATOM 787 C C . GLU A 1 97 ? -4.391 -17.697 29.994 1.00 46.09 97 GLU A C 1
ATOM 789 O O . GLU A 1 97 ? -3.742 -17.747 28.957 1.00 46.09 97 GLU A O 1
ATOM 794 N N . GLU A 1 98 ? -3.952 -17.105 31.117 1.00 42.22 98 GLU A N 1
ATOM 795 C CA . GLU A 1 98 ? -2.635 -17.254 31.785 1.00 42.22 98 GLU A CA 1
ATOM 796 C C . GLU A 1 98 ? -2.254 -15.998 32.608 1.00 42.22 98 GLU A C 1
ATOM 798 O O . GLU A 1 98 ? -1.924 -14.933 32.086 1.00 42.22 98 GLU A O 1
ATOM 803 N N . GLU A 1 99 ? -2.296 -16.144 33.941 1.00 48.94 99 GLU A N 1
ATOM 804 C CA . GLU A 1 99 ? -1.570 -15.298 34.895 1.00 48.94 99 GLU A CA 1
ATOM 805 C C . GLU A 1 99 ? -0.058 -15.539 34.729 1.00 48.94 99 GLU A C 1
ATOM 807 O O . GLU A 1 99 ? 0.429 -16.580 35.160 1.00 48.94 99 GLU A O 1
ATOM 812 N N . ASP A 1 100 ? 0.698 -14.572 34.195 1.00 36.09 100 ASP A N 1
ATOM 813 C CA . ASP A 1 100 ? 2.035 -14.252 34.724 1.00 36.09 100 ASP A CA 1
ATOM 814 C C . ASP A 1 100 ? 2.494 -12.833 34.320 1.00 36.09 100 ASP A C 1
ATOM 816 O O . ASP A 1 100 ? 2.797 -12.532 33.168 1.00 36.09 100 ASP A O 1
ATOM 820 N N . GLY A 1 101 ? 2.547 -11.934 35.304 1.00 42.53 101 GLY A N 1
ATOM 821 C CA . GLY A 1 101 ? 3.684 -11.034 35.526 1.00 42.53 101 GLY A CA 1
ATOM 822 C C . GLY A 1 101 ? 4.200 -10.042 34.467 1.00 42.53 101 GLY A C 1
ATOM 823 O O . GLY A 1 101 ? 5.264 -9.477 34.726 1.00 42.53 101 GLY A O 1
ATOM 824 N N . HIS A 1 102 ? 3.539 -9.761 33.338 1.00 40.34 102 HIS A N 1
ATOM 825 C CA . HIS A 1 102 ? 3.998 -8.711 32.408 1.00 40.34 102 HIS A CA 1
ATOM 826 C C . HIS A 1 102 ? 3.097 -7.468 32.424 1.00 40.34 102 HIS A C 1
ATOM 828 O O . HIS A 1 102 ? 1.915 -7.528 32.101 1.00 40.34 102 HIS A O 1
ATOM 834 N N . VAL A 1 103 ? 3.671 -6.318 32.798 1.00 42.12 103 VAL A N 1
ATOM 835 C CA . VAL A 1 103 ? 3.026 -5.000 32.692 1.00 42.12 103 VAL A CA 1
ATOM 836 C C . VAL A 1 103 ? 3.032 -4.597 31.221 1.00 42.12 103 VAL A C 1
ATOM 838 O O . VAL A 1 103 ? 3.925 -3.879 30.770 1.00 42.12 103 VAL A O 1
ATOM 841 N N . ASP A 1 104 ? 2.057 -5.096 30.468 1.00 38.12 104 ASP A N 1
ATOM 842 C CA . ASP A 1 104 ? 1.795 -4.605 29.123 1.00 38.12 104 ASP A CA 1
ATOM 843 C C . ASP A 1 104 ? 1.019 -3.286 29.215 1.00 38.12 104 ASP A C 1
ATOM 845 O O . ASP A 1 104 ? -0.002 -3.171 29.896 1.00 38.12 104 ASP A O 1
ATOM 849 N N . THR A 1 105 ? 1.545 -2.247 28.574 1.00 43.16 105 THR A N 1
ATOM 850 C CA . THR A 1 105 ? 0.972 -0.891 28.592 1.00 43.16 105 THR A CA 1
ATOM 851 C C . THR A 1 105 ? -0.053 -0.752 27.468 1.00 43.16 105 THR A C 1
ATOM 853 O O . THR A 1 105 ? -0.074 0.222 26.721 1.00 43.16 105 THR A O 1
ATOM 856 N N . THR A 1 106 ? -0.938 -1.735 27.338 1.00 50.62 106 THR A N 1
ATOM 857 C CA . THR A 1 106 ? -2.150 -1.629 26.533 1.00 50.62 106 THR A CA 1
ATOM 858 C C . THR A 1 106 ? -3.299 -1.396 27.497 1.00 50.62 106 THR A C 1
ATOM 860 O O . THR A 1 106 ? -3.740 -2.298 28.199 1.00 50.62 106 THR A O 1
ATOM 863 N N . SER A 1 107 ? -3.766 -0.149 27.587 1.00 49.44 107 SER A N 1
ATOM 864 C CA . SER A 1 107 ? -4.984 0.172 28.335 1.00 49.44 107 SER A CA 1
ATOM 865 C C . SER A 1 107 ? -6.152 -0.596 27.703 1.00 49.44 107 SER A C 1
ATOM 867 O O . SER A 1 107 ? -6.680 -0.172 26.674 1.00 49.44 107 SER A O 1
ATOM 869 N N . ASP A 1 108 ? -6.476 -1.758 28.266 1.00 53.97 108 ASP A N 1
ATOM 870 C CA . ASP A 1 108 ? -7.590 -2.611 27.865 1.00 53.97 108 ASP A CA 1
ATOM 871 C C . ASP A 1 108 ? -8.895 -1.856 28.145 1.00 53.97 108 ASP A C 1
ATOM 873 O O . ASP A 1 108 ? -9.311 -1.690 29.292 1.00 53.97 108 ASP A O 1
ATOM 877 N N . LEU A 1 109 ? -9.526 -1.345 27.087 1.00 56.88 109 LEU A N 1
ATOM 878 C CA . LEU A 1 109 ? -10.856 -0.757 27.182 1.00 56.88 109 LEU A CA 1
ATOM 879 C C . LEU A 1 109 ? -11.865 -1.909 27.148 1.00 56.88 109 LEU A C 1
ATOM 881 O O . LEU A 1 109 ? -12.054 -2.565 26.124 1.00 56.88 109 LEU A O 1
ATOM 885 N N . ILE A 1 110 ? -12.469 -2.187 28.298 1.00 55.97 110 ILE A N 1
ATOM 886 C CA . ILE A 1 110 ? -13.568 -3.145 28.431 1.00 55.97 110 ILE A CA 1
ATOM 887 C C . ILE A 1 110 ? -14.853 -2.408 28.047 1.00 55.97 110 ILE A C 1
ATOM 889 O O . ILE A 1 110 ? -15.101 -1.320 28.571 1.00 55.97 110 ILE A O 1
ATOM 893 N N . ASP A 1 111 ? -15.662 -2.978 27.151 1.00 53.72 111 ASP A N 1
ATOM 894 C CA . ASP A 1 111 ? -17.010 -2.468 26.886 1.00 53.72 111 ASP A CA 1
ATOM 895 C C . ASP A 1 111 ? -17.832 -2.496 28.196 1.00 53.72 111 ASP A C 1
ATOM 897 O O . ASP A 1 111 ? -18.034 -3.581 28.753 1.00 53.72 111 ASP A O 1
ATOM 901 N N . PRO A 1 112 ? -18.302 -1.344 28.717 1.00 49.31 112 PRO A N 1
ATOM 902 C CA . PRO A 1 112 ? -19.054 -1.288 29.968 1.00 49.31 112 PRO A CA 1
ATOM 903 C C . PRO A 1 112 ? -20.393 -2.034 29.929 1.00 49.31 112 PRO A C 1
ATOM 905 O O . PRO A 1 112 ? -20.950 -2.303 30.994 1.00 49.31 112 PRO A O 1
ATOM 908 N N . LEU A 1 113 ? -20.932 -2.312 28.737 1.00 52.91 113 LEU A N 1
ATOM 909 C CA . LEU A 1 113 ? -22.261 -2.891 28.566 1.00 52.91 113 LEU A CA 1
ATOM 910 C C . LEU A 1 113 ? -22.218 -4.422 28.468 1.00 52.91 113 LEU A C 1
ATOM 912 O O . LEU A 1 113 ? -22.996 -5.087 29.147 1.00 52.91 113 LEU A O 1
ATOM 916 N N . ASP A 1 114 ? -21.262 -4.966 27.708 1.00 56.53 114 ASP A N 1
ATOM 917 C CA . ASP A 1 114 ? -21.193 -6.408 27.415 1.00 56.53 114 ASP A CA 1
ATOM 918 C C . ASP A 1 114 ? -19.920 -7.100 27.939 1.00 56.53 114 ASP A C 1
ATOM 920 O O . ASP A 1 114 ? -19.757 -8.311 27.782 1.00 56.53 114 ASP A O 1
ATOM 924 N N . GLY A 1 115 ? -18.987 -6.361 28.553 1.00 54.25 115 GLY A N 1
ATOM 925 C CA . GLY A 1 115 ? -17.723 -6.916 29.053 1.00 54.25 115 GLY A CA 1
ATOM 926 C C . GLY A 1 115 ? -16.795 -7.432 27.948 1.00 54.25 115 GLY A C 1
ATOM 927 O O . GLY A 1 115 ? -15.799 -8.098 28.234 1.00 54.25 115 GLY A O 1
ATOM 928 N N . THR A 1 116 ? -17.108 -7.147 26.680 1.00 53.44 116 THR A N 1
ATOM 929 C CA . THR A 1 116 ? -16.285 -7.579 25.552 1.00 53.44 116 THR A CA 1
ATOM 930 C C . THR A 1 116 ? -15.003 -6.750 25.498 1.00 53.44 116 THR A C 1
ATOM 932 O O . THR A 1 116 ? -15.024 -5.523 25.609 1.00 53.44 116 THR A O 1
ATOM 935 N N . LYS A 1 117 ? -13.856 -7.426 25.362 1.00 60.41 117 LYS A N 1
ATOM 936 C CA . LYS A 1 117 ? -12.560 -6.769 25.170 1.00 60.41 117 LYS A CA 1
ATOM 937 C C . LYS A 1 117 ? -12.577 -6.091 23.799 1.00 60.41 117 LYS A C 1
ATOM 939 O O . LYS A 1 117 ? -12.540 -6.776 22.775 1.00 60.41 117 LYS A O 1
ATOM 944 N N . LEU A 1 118 ? -12.669 -4.759 23.768 1.00 61.94 118 LEU A N 1
ATOM 945 C CA . LEU A 1 118 ? -12.538 -4.003 22.525 1.00 61.94 118 LEU A CA 1
ATOM 946 C C . LEU A 1 118 ? -11.074 -4.056 22.113 1.00 61.94 118 LEU A C 1
ATOM 948 O O . LEU A 1 118 ? -10.212 -3.406 22.709 1.00 61.94 118 LEU A O 1
ATOM 952 N N . MET A 1 119 ? -10.785 -4.884 21.114 1.00 77.12 119 MET A N 1
ATOM 953 C CA . MET A 1 119 ? -9.427 -4.998 20.629 1.00 77.12 119 MET A CA 1
ATOM 954 C C . MET A 1 119 ? -9.079 -3.763 19.805 1.00 77.12 119 MET A C 1
ATOM 956 O O . MET A 1 119 ? -9.754 -3.423 18.831 1.00 77.12 119 MET A O 1
ATOM 960 N N . LYS A 1 120 ? -7.993 -3.116 20.206 1.00 84.06 120 LYS A N 1
ATOM 961 C CA . LYS A 1 120 ? -7.389 -2.000 19.497 1.00 84.06 120 LYS A CA 1
ATOM 962 C C . LYS A 1 120 ? -6.000 -2.386 19.037 1.00 84.06 120 LYS A C 1
ATOM 964 O O . LYS A 1 120 ? -5.333 -3.183 19.690 1.00 84.06 120 LYS A O 1
ATOM 969 N N . MET A 1 121 ? -5.561 -1.800 17.934 1.00 89.31 121 MET A N 1
ATOM 970 C CA . MET A 1 121 ? -4.205 -1.996 17.436 1.00 89.31 121 MET A CA 1
ATOM 971 C C . MET A 1 121 ? -3.626 -0.655 17.004 1.00 89.31 121 MET A C 1
ATOM 973 O O . MET A 1 121 ? -4.262 0.103 16.277 1.00 89.31 121 MET A O 1
ATOM 977 N N . SER A 1 122 ? -2.428 -0.332 17.463 1.00 91.81 122 SER A N 1
ATOM 978 C CA . SER A 1 122 ? -1.673 0.822 16.993 1.00 91.81 122 SER A CA 1
ATOM 979 C C . SER A 1 122 ? -1.173 0.605 15.563 1.00 91.81 122 SER A C 1
ATOM 981 O O . SER A 1 122 ? -0.982 -0.524 15.107 1.00 91.81 122 SER A O 1
ATOM 983 N N . THR A 1 123 ? -0.878 1.692 14.844 1.00 91.88 123 THR A N 1
ATOM 984 C CA . THR A 1 123 ? -0.282 1.604 13.497 1.00 91.88 123 THR A CA 1
ATOM 985 C C . THR A 1 123 ? 1.013 0.777 13.477 1.00 91.88 123 THR A C 1
ATOM 987 O O . THR A 1 123 ? 1.296 0.094 12.492 1.00 91.88 123 THR A O 1
ATOM 990 N N . LEU A 1 124 ? 1.801 0.816 14.559 1.00 90.94 124 LEU A N 1
ATOM 991 C CA . LEU A 1 124 ? 3.047 0.057 14.667 1.00 90.94 124 LEU A CA 1
ATOM 992 C C . LEU A 1 124 ? 2.795 -1.448 14.768 1.00 90.94 124 LEU A C 1
ATOM 994 O O . LEU A 1 124 ? 3.448 -2.216 14.066 1.00 90.94 124 LEU A O 1
ATOM 998 N N . GLU A 1 125 ? 1.836 -1.863 15.589 1.00 90.50 125 GLU A N 1
ATOM 999 C CA . GLU A 1 125 ? 1.458 -3.272 15.726 1.00 90.50 125 GLU A CA 1
ATOM 1000 C C . GLU A 1 125 ? 0.888 -3.818 14.409 1.00 90.50 125 GLU A C 1
ATOM 1002 O O . GLU A 1 125 ? 1.263 -4.913 13.986 1.00 90.50 125 GLU A O 1
ATOM 1007 N N . ILE A 1 126 ? 0.080 -3.024 13.689 1.00 91.88 126 ILE A N 1
ATOM 1008 C CA . ILE A 1 126 ? -0.402 -3.393 12.346 1.00 91.88 126 ILE A CA 1
ATOM 1009 C C . ILE A 1 126 ? 0.791 -3.622 11.412 1.00 91.88 126 ILE A C 1
ATOM 1011 O O . ILE A 1 126 ? 0.885 -4.678 10.778 1.00 91.88 126 ILE A O 1
ATOM 1015 N N . ALA A 1 127 ? 1.727 -2.669 11.364 1.00 91.50 127 ALA A N 1
ATOM 1016 C CA . ALA A 1 127 ? 2.912 -2.736 10.515 1.00 91.50 127 ALA A CA 1
ATOM 1017 C C . ALA A 1 127 ? 3.771 -3.974 10.818 1.00 91.50 127 ALA A C 1
ATOM 1019 O O . ALA A 1 127 ? 4.153 -4.701 9.900 1.00 91.50 127 ALA A O 1
ATOM 1020 N N . GLN A 1 128 ? 4.020 -4.262 12.098 1.00 89.62 128 GLN A N 1
ATOM 1021 C CA . GLN A 1 128 ? 4.754 -5.450 12.542 1.00 89.62 128 GLN A CA 1
ATOM 1022 C C . GLN A 1 128 ? 4.040 -6.742 12.132 1.00 89.62 128 GLN A C 1
ATOM 1024 O O . GLN A 1 128 ? 4.666 -7.660 11.597 1.00 89.62 128 GLN A O 1
ATOM 1029 N N . SER A 1 129 ? 2.722 -6.797 12.326 1.00 89.12 129 SER A N 1
ATOM 1030 C CA . SER A 1 129 ? 1.917 -7.985 12.050 1.00 89.12 129 SER A CA 1
ATOM 1031 C C . SER A 1 129 ? 1.855 -8.344 10.559 1.00 89.12 129 SER A C 1
ATOM 1033 O O . SER A 1 129 ? 1.779 -9.524 10.205 1.00 89.12 129 SER A O 1
ATOM 1035 N N . GLU A 1 130 ? 1.932 -7.336 9.687 1.00 88.75 130 GLU A N 1
ATOM 1036 C CA . GLU A 1 130 ? 1.916 -7.474 8.227 1.00 88.75 130 GLU A CA 1
ATOM 1037 C C . GLU A 1 130 ? 3.326 -7.410 7.611 1.00 88.75 130 GLU A C 1
ATOM 1039 O O . GLU A 1 130 ? 3.477 -7.578 6.400 1.00 88.75 130 GLU A O 1
ATOM 1044 N N . ARG A 1 131 ? 4.368 -7.218 8.436 1.00 89.06 131 ARG A N 1
ATOM 1045 C CA . ARG A 1 131 ? 5.775 -7.029 8.027 1.00 89.06 131 ARG A CA 1
ATOM 1046 C C . ARG A 1 131 ? 5.948 -5.900 7.009 1.00 89.06 131 ARG A C 1
ATOM 1048 O O . ARG A 1 131 ? 6.698 -6.007 6.037 1.00 89.06 131 ARG A O 1
ATOM 1055 N N . LEU A 1 132 ? 5.212 -4.818 7.212 1.00 89.88 132 LEU A N 1
ATOM 1056 C CA . LEU A 1 132 ? 5.260 -3.617 6.392 1.00 89.88 132 LEU A CA 1
ATOM 1057 C C . LEU A 1 132 ? 6.040 -2.529 7.120 1.00 89.88 132 LEU A C 1
ATOM 1059 O O . LEU A 1 132 ? 6.107 -2.493 8.346 1.00 89.88 132 LEU A O 1
ATOM 1063 N N . ASN A 1 133 ? 6.607 -1.594 6.363 1.00 88.44 133 ASN A N 1
ATOM 1064 C CA . ASN A 1 133 ? 7.077 -0.359 6.973 1.00 88.44 133 ASN A CA 1
ATOM 1065 C C . ASN A 1 133 ? 5.877 0.528 7.364 1.00 88.44 133 ASN A C 1
ATOM 1067 O O . ASN A 1 133 ? 4.772 0.392 6.826 1.00 88.44 133 ASN A O 1
ATOM 1071 N N . LEU A 1 134 ? 6.102 1.455 8.298 1.00 89.81 134 LEU A N 1
ATOM 1072 C CA . LEU A 1 134 ? 5.051 2.345 8.799 1.00 89.81 134 LEU A CA 1
ATOM 1073 C C . LEU A 1 134 ? 4.421 3.194 7.691 1.00 89.81 134 LEU A C 1
ATOM 1075 O O . LEU A 1 134 ? 3.206 3.353 7.670 1.00 89.81 134 LEU A O 1
ATOM 1079 N N . ASN A 1 135 ? 5.212 3.713 6.751 1.00 91.44 135 ASN A N 1
ATOM 1080 C CA . ASN A 1 135 ? 4.693 4.574 5.684 1.00 91.44 135 ASN A CA 1
ATOM 1081 C C . ASN A 1 135 ? 3.685 3.821 4.810 1.00 91.44 135 ASN A C 1
ATOM 1083 O O . ASN A 1 135 ? 2.565 4.275 4.630 1.00 91.44 135 ASN A O 1
ATOM 1087 N N . LEU A 1 136 ? 4.049 2.632 4.338 1.00 91.50 136 LEU A N 1
ATOM 1088 C CA . LEU A 1 136 ? 3.189 1.792 3.515 1.00 91.50 136 LEU A CA 1
ATOM 1089 C C . LEU A 1 136 ? 1.959 1.300 4.284 1.00 91.50 136 LEU A C 1
ATOM 1091 O O . LEU A 1 136 ? 0.886 1.179 3.704 1.00 91.50 136 LEU A O 1
ATOM 1095 N N . THR A 1 137 ? 2.108 1.049 5.585 1.00 93.94 137 THR A N 1
ATOM 1096 C CA . THR A 1 137 ? 0.980 0.713 6.462 1.00 93.94 137 THR A CA 1
ATOM 1097 C C . THR A 1 137 ? -0.025 1.861 6.514 1.00 93.94 137 THR A C 1
ATOM 1099 O O . THR A 1 137 ? -1.209 1.630 6.292 1.00 93.94 137 THR A O 1
ATOM 1102 N N . ASN A 1 138 ? 0.438 3.098 6.717 1.00 93.88 138 ASN A N 1
ATOM 1103 C CA . ASN A 1 138 ? -0.430 4.278 6.701 1.00 93.88 138 ASN A CA 1
ATOM 1104 C C . ASN A 1 138 ? -1.131 4.451 5.349 1.00 93.88 138 ASN A C 1
ATOM 1106 O O . ASN A 1 138 ? -2.338 4.642 5.324 1.00 93.88 138 ASN A O 1
ATOM 1110 N N . GLU A 1 139 ? -0.414 4.313 4.232 1.00 95.19 139 GLU A N 1
ATOM 1111 C CA . GLU A 1 139 ? -1.004 4.421 2.887 1.00 95.19 139 GLU A CA 1
ATOM 1112 C C . GLU A 1 139 ? -2.084 3.360 2.630 1.00 95.19 139 GLU A C 1
ATOM 1114 O O . GLU A 1 139 ? -3.107 3.631 1.996 1.00 95.19 139 GLU A O 1
ATOM 1119 N N . LEU A 1 140 ? -1.872 2.133 3.115 1.00 94.19 140 LEU A N 1
ATOM 1120 C CA . LEU A 1 140 ? -2.847 1.054 2.984 1.00 94.19 140 LEU A CA 1
ATOM 1121 C C . LEU A 1 140 ? -4.073 1.281 3.868 1.00 94.19 140 LEU A C 1
ATOM 1123 O O . LEU A 1 140 ? -5.183 1.068 3.390 1.00 94.19 140 LEU A O 1
ATOM 1127 N N . ILE A 1 141 ? -3.892 1.744 5.106 1.00 93.56 141 ILE A N 1
ATOM 1128 C CA . ILE A 1 141 ? -5.010 2.090 5.990 1.00 93.56 141 ILE A CA 1
ATOM 1129 C C . ILE A 1 141 ? -5.789 3.285 5.422 1.00 93.56 141 ILE A C 1
ATOM 1131 O O . ILE A 1 141 ? -7.008 3.211 5.310 1.00 93.56 141 ILE A O 1
ATOM 1135 N N . GLU A 1 142 ? -5.111 4.335 4.952 1.00 92.62 142 GLU A N 1
ATOM 1136 C CA . GLU A 1 142 ? -5.765 5.487 4.313 1.00 92.62 142 GLU A CA 1
ATOM 1137 C C . GLU A 1 142 ? -6.512 5.068 3.031 1.00 92.62 142 GLU A C 1
ATOM 1139 O O . GLU A 1 142 ? -7.564 5.613 2.703 1.00 92.62 142 GLU A O 1
ATOM 1144 N N . SER A 1 143 ? -6.011 4.058 2.307 1.00 92.31 143 SER A N 1
ATOM 1145 C CA . SER A 1 143 ? -6.718 3.492 1.147 1.00 92.31 143 SER A CA 1
ATOM 1146 C C . SER A 1 143 ? -8.015 2.778 1.538 1.00 92.31 143 SER A C 1
ATOM 1148 O O . SER A 1 143 ? -8.975 2.826 0.769 1.00 92.31 143 SER A O 1
ATOM 1150 N N . ILE A 1 144 ? -8.055 2.123 2.706 1.00 91.81 144 ILE A N 1
ATOM 1151 C CA . ILE A 1 144 ? -9.295 1.560 3.265 1.00 91.81 144 ILE A CA 1
ATOM 1152 C C . ILE A 1 144 ? -10.246 2.702 3.613 1.00 91.81 144 ILE A C 1
ATOM 1154 O O . ILE A 1 144 ? -11.405 2.665 3.217 1.00 91.81 144 ILE A O 1
ATOM 1158 N N . GLU A 1 145 ? -9.750 3.754 4.273 1.00 87.75 145 GLU A N 1
ATOM 1159 C CA . GLU A 1 145 ? -10.580 4.903 4.655 1.00 87.75 145 GLU A CA 1
ATOM 1160 C C . GLU A 1 145 ? -11.278 5.561 3.454 1.00 87.75 145 GLU A C 1
ATOM 1162 O O . GLU A 1 145 ? -12.409 6.032 3.556 1.00 87.75 145 GLU A O 1
ATOM 1167 N N . GLN A 1 146 ? -10.606 5.564 2.301 1.00 83.38 146 GLN A N 1
ATOM 1168 C CA . GLN A 1 146 ? -11.102 6.133 1.048 1.00 83.38 146 GLN A CA 1
ATOM 1169 C C . GLN A 1 146 ? -11.968 5.176 0.221 1.00 83.38 146 GLN A C 1
ATOM 1171 O O . GLN A 1 146 ? -12.611 5.625 -0.728 1.00 83.38 146 GLN A O 1
ATOM 1176 N N . THR A 1 147 ? -11.970 3.879 0.537 1.00 77.88 147 THR A N 1
ATOM 1177 C CA . THR A 1 147 ? -12.772 2.872 -0.165 1.00 77.88 147 THR A CA 1
ATOM 1178 C C . THR A 1 147 ? -13.967 2.521 0.717 1.00 77.88 147 THR A C 1
ATOM 1180 O O . THR A 1 147 ? -13.854 1.630 1.557 1.00 77.88 147 THR A O 1
ATOM 1183 N N . PRO A 1 148 ? -15.109 3.218 0.586 1.00 63.41 148 PRO A N 1
ATOM 1184 C CA . PRO A 1 148 ? -16.274 2.887 1.386 1.00 63.41 148 PRO A CA 1
ATOM 1185 C C . PRO A 1 148 ? -16.720 1.454 1.097 1.00 63.41 148 PRO A C 1
ATOM 1187 O O . PRO A 1 148 ? -16.735 1.014 -0.058 1.00 63.41 148 PRO A O 1
ATOM 1190 N N . SER A 1 149 ? -17.044 0.713 2.158 1.00 57.41 149 SER A N 1
ATOM 1191 C CA . SER A 1 149 ? -17.508 -0.664 2.032 1.00 57.41 149 SER A CA 1
ATOM 1192 C C . SER A 1 149 ? -18.786 -0.683 1.187 1.00 57.41 149 SER A C 1
ATOM 1194 O O . SER A 1 149 ? -19.768 -0.006 1.489 1.00 57.41 149 SER A O 1
ATOM 1196 N N . HIS A 1 150 ? -18.745 -1.403 0.063 1.00 49.50 150 HIS A N 1
ATOM 1197 C CA . HIS A 1 150 ? -19.865 -1.478 -0.871 1.00 49.50 150 HIS A CA 1
ATOM 1198 C C . HIS A 1 150 ? -21.111 -1.969 -0.115 1.00 49.50 150 HIS A C 1
ATOM 1200 O O . HIS A 1 150 ? -21.012 -2.975 0.600 1.00 49.50 150 HIS A O 1
ATOM 1206 N N . PRO A 1 151 ? -22.283 -1.323 -0.265 1.00 47.19 151 PRO A N 1
ATOM 1207 C CA . PRO A 1 151 ? -23.508 -1.847 0.309 1.00 47.19 151 PRO A CA 1
ATOM 1208 C C . PRO A 1 151 ? -23.716 -3.244 -0.271 1.00 47.19 151 PRO A C 1
ATOM 1210 O O . PRO A 1 151 ? -23.724 -3.442 -1.490 1.00 47.19 151 PRO A O 1
ATOM 1213 N N . SER A 1 152 ? -23.814 -4.231 0.614 1.00 42.69 152 SER A N 1
ATOM 1214 C CA . SER A 1 152 ? -24.270 -5.566 0.258 1.00 42.69 152 SER A CA 1
ATOM 1215 C C . SER A 1 152 ? -25.609 -5.422 -0.476 1.00 42.69 152 SER A C 1
ATOM 1217 O O . SER A 1 152 ? -26.528 -4.781 0.030 1.00 42.69 152 SER A O 1
ATOM 1219 N N . GLU A 1 153 ? -25.722 -5.989 -1.683 1.00 39.94 153 GLU A N 1
ATOM 1220 C CA . GLU A 1 153 ? -26.870 -5.857 -2.607 1.00 39.94 153 GLU A CA 1
ATOM 1221 C C . GLU A 1 153 ? -28.206 -6.447 -2.082 1.00 39.94 153 GLU A C 1
ATOM 1223 O O . GLU A 1 153 ? -29.122 -6.720 -2.852 1.00 39.94 153 GLU A O 1
ATOM 1228 N N . TYR A 1 154 ? -28.369 -6.632 -0.769 1.00 41.84 154 TYR A N 1
ATOM 1229 C CA . TYR A 1 154 ? -29.521 -7.306 -0.168 1.00 41.84 154 TYR A CA 1
ATOM 1230 C C . TYR A 1 154 ? -30.127 -6.585 1.037 1.00 41.84 154 TYR A C 1
ATOM 1232 O O . TYR A 1 154 ? -30.606 -7.254 1.945 1.00 41.84 154 TYR A O 1
ATOM 1240 N N . HIS A 1 155 ? -30.185 -5.252 1.067 1.00 42.75 155 HIS A N 1
ATOM 1241 C CA . HIS A 1 155 ? -31.104 -4.574 1.988 1.00 42.75 155 HIS A CA 1
ATOM 1242 C C . HIS A 1 155 ? -31.932 -3.505 1.280 1.00 42.75 155 HIS A C 1
ATOM 1244 O O . HIS A 1 155 ? -31.430 -2.617 0.596 1.00 42.75 155 HIS A O 1
ATOM 1250 N N . HIS A 1 156 ? -33.245 -3.672 1.420 1.00 42.59 156 HIS A N 1
ATOM 1251 C CA . HIS A 1 156 ? -34.287 -2.822 0.873 1.00 42.59 156 HIS A CA 1
ATOM 1252 C C . HIS A 1 156 ? -34.051 -1.349 1.230 1.00 42.59 156 HIS A C 1
ATOM 1254 O O . HIS A 1 156 ? -33.667 -1.035 2.352 1.00 42.59 156 HIS A O 1
ATOM 1260 N N . HIS A 1 157 ? -34.334 -0.472 0.263 1.00 39.28 157 HIS A N 1
ATOM 1261 C CA . HIS A 1 157 ? -34.392 0.988 0.353 1.00 39.28 157 HIS A CA 1
ATOM 1262 C C . HIS A 1 157 ? -34.510 1.552 1.782 1.00 39.28 157 HIS A C 1
ATOM 1264 O O . HIS A 1 157 ? -35.614 1.662 2.321 1.00 39.28 157 HIS A O 1
ATOM 1270 N N . HIS A 1 158 ? -33.386 1.994 2.355 1.00 43.44 158 HIS A N 1
ATOM 1271 C CA . HIS A 1 158 ? -33.389 2.904 3.498 1.00 43.44 158 HIS A CA 1
ATOM 1272 C C . HIS A 1 158 ? -32.586 4.173 3.157 1.00 43.44 158 HIS A C 1
ATOM 1274 O O . HIS A 1 158 ? -31.457 4.048 2.680 1.00 43.44 158 HIS A O 1
ATOM 1280 N N . PRO A 1 159 ? -33.126 5.398 3.337 1.00 39.91 159 PRO A N 1
ATOM 1281 C CA . PRO A 1 159 ? -32.578 6.610 2.709 1.00 39.91 159 PRO A CA 1
ATOM 1282 C C . PRO A 1 159 ? -31.279 7.160 3.321 1.00 39.91 159 PRO A C 1
ATOM 1284 O O . PRO A 1 159 ? -30.854 8.243 2.933 1.00 39.91 159 PRO A O 1
ATOM 1287 N N . LEU A 1 160 ? -30.666 6.466 4.284 1.00 42.78 160 LEU A N 1
ATOM 1288 C CA . LEU A 1 160 ? -29.534 6.964 5.077 1.00 42.78 160 LEU A CA 1
ATOM 1289 C C . LEU A 1 160 ? -28.423 5.916 5.243 1.00 42.78 160 LEU A C 1
ATOM 1291 O O . LEU A 1 160 ? -27.755 5.875 6.274 1.00 42.78 160 LEU A O 1
ATOM 1295 N N . SER A 1 161 ? -28.222 5.040 4.253 1.00 46.94 161 SER A N 1
ATOM 1296 C CA . SER A 1 161 ? -27.056 4.150 4.255 1.00 46.94 161 SER A CA 1
ATOM 1297 C C . SER A 1 161 ? -25.814 4.978 3.924 1.00 46.94 161 SER A C 1
ATOM 1299 O O . SER A 1 161 ? -25.421 5.085 2.767 1.00 46.94 161 SER A O 1
ATOM 1301 N N . PHE A 1 162 ? -25.252 5.641 4.935 1.00 51.31 162 PHE A N 1
ATOM 1302 C CA . PHE A 1 162 ? -23.952 6.288 4.825 1.00 51.31 162 PHE A CA 1
ATOM 1303 C C . PHE A 1 162 ? -22.929 5.241 4.389 1.00 51.31 162 PHE A C 1
ATOM 1305 O O . PHE A 1 162 ? -22.939 4.123 4.896 1.00 51.31 162 PHE A O 1
ATOM 1312 N N . ASP A 1 163 ? -22.073 5.607 3.445 1.00 56.75 163 ASP A N 1
ATOM 1313 C CA . ASP A 1 163 ? -20.886 4.853 3.063 1.00 56.75 163 ASP A CA 1
ATOM 1314 C C . ASP A 1 163 ? -20.045 4.573 4.322 1.00 56.75 163 ASP A C 1
ATOM 1316 O O . ASP A 1 163 ? -19.343 5.450 4.832 1.00 56.75 163 ASP A O 1
ATOM 1320 N N . LYS A 1 164 ? -20.187 3.374 4.901 1.00 70.44 164 LYS A N 1
ATOM 1321 C CA . LYS A 1 164 ? -19.561 3.042 6.184 1.00 70.44 164 LYS A CA 1
ATOM 1322 C C . LYS A 1 164 ? -18.094 2.710 5.950 1.00 70.44 164 LYS A C 1
ATOM 1324 O O . LYS A 1 164 ? -17.749 1.794 5.201 1.00 70.44 164 LYS A O 1
ATOM 1329 N N . CYS A 1 165 ? -17.225 3.457 6.614 1.00 81.56 165 CYS A N 1
ATOM 1330 C CA . CYS A 1 165 ? -15.814 3.124 6.705 1.00 81.56 165 CYS A CA 1
ATOM 1331 C C . CYS A 1 165 ? -15.648 1.952 7.680 1.00 81.56 165 CYS A C 1
ATOM 1333 O O . CYS A 1 165 ? -16.153 2.036 8.793 1.00 81.56 165 CYS A O 1
ATOM 1335 N N . SER A 1 166 ? -14.973 0.865 7.309 1.00 86.44 166 SER A N 1
ATOM 1336 C CA . SER A 1 166 ? -14.892 -0.326 8.175 1.00 86.44 166 SER A CA 1
ATOM 1337 C C . SER A 1 166 ? -14.010 -0.133 9.417 1.00 86.44 166 SER A C 1
ATOM 1339 O O . SER A 1 166 ? -14.047 -0.950 10.336 1.00 86.44 166 SER A O 1
ATOM 1341 N N . LEU A 1 167 ? -13.212 0.938 9.452 1.00 89.00 167 LEU A N 1
ATOM 1342 C CA . LEU A 1 167 ? -12.264 1.243 10.520 1.00 89.00 167 LEU A CA 1
ATOM 1343 C C . LEU A 1 167 ? -12.585 2.583 11.182 1.00 89.00 167 LEU A C 1
ATOM 1345 O O . LEU A 1 167 ? -13.018 3.530 10.526 1.00 89.00 167 LEU A O 1
ATOM 1349 N N . VAL A 1 168 ? -12.314 2.667 12.482 1.00 88.62 168 VAL A N 1
ATOM 1350 C CA . VAL A 1 168 ? -12.330 3.908 13.264 1.00 88.62 168 VAL A CA 1
ATOM 1351 C C . VAL A 1 168 ? -10.966 4.084 13.913 1.00 88.62 168 VAL A C 1
ATOM 1353 O O . VAL A 1 168 ? -10.359 3.115 14.370 1.00 88.62 168 VAL A O 1
ATOM 1356 N N . ARG A 1 169 ? -10.491 5.328 13.965 1.00 90.12 169 ARG A N 1
ATOM 1357 C CA . ARG A 1 169 ? -9.255 5.694 14.654 1.00 90.12 169 ARG A CA 1
ATOM 1358 C C . ARG A 1 169 ? -9.547 6.496 15.914 1.00 90.12 169 ARG A C 1
ATOM 1360 O O . ARG A 1 169 ? -10.401 7.380 15.893 1.00 90.12 169 ARG A O 1
ATOM 1367 N N . ASP A 1 170 ? -8.781 6.234 16.960 1.00 89.69 170 ASP A N 1
ATOM 1368 C CA . ASP A 1 170 ? -8.760 7.004 18.198 1.00 89.69 170 ASP A CA 1
ATOM 1369 C C . ASP A 1 170 ? -7.337 7.496 18.463 1.00 89.69 170 ASP A C 1
ATOM 1371 O O . ASP A 1 170 ? -6.382 6.718 18.409 1.00 89.69 170 ASP A O 1
ATOM 1375 N N . PHE A 1 171 ? -7.182 8.794 18.705 1.00 90.56 171 PHE A N 1
ATOM 1376 C CA . PHE A 1 171 ? -5.885 9.386 19.014 1.00 90.56 171 PHE A CA 1
ATOM 1377 C C . PHE A 1 171 ? -5.770 9.570 20.520 1.00 90.56 171 PHE A C 1
ATOM 1379 O O . PHE A 1 171 ? -6.515 10.353 21.107 1.00 90.56 171 PHE A O 1
ATOM 1386 N N . ASP A 1 172 ? -4.794 8.903 21.126 1.00 87.62 172 ASP A N 1
ATOM 1387 C CA . ASP A 1 172 ? -4.495 9.067 22.538 1.00 87.62 172 ASP A CA 1
ATOM 1388 C C . ASP A 1 172 ? -3.503 10.231 22.729 1.00 87.62 172 ASP A C 1
ATOM 1390 O O . ASP A 1 172 ? -2.328 10.114 22.366 1.00 87.62 172 ASP A O 1
ATOM 1394 N N . PRO A 1 173 ? -3.927 11.362 23.323 1.00 88.62 173 PRO A N 1
ATOM 1395 C CA . PRO A 1 173 ? -3.065 12.523 23.513 1.00 88.62 173 PRO A CA 1
ATOM 1396 C C . PRO A 1 173 ? -1.955 12.302 24.548 1.00 88.62 173 PRO A C 1
ATOM 1398 O O . PRO A 1 173 ? -1.000 13.076 24.568 1.00 88.62 173 PRO A O 1
ATOM 1401 N N . GLN A 1 174 ? -2.069 11.294 25.418 1.00 84.81 174 GLN A N 1
ATOM 1402 C CA . GLN A 1 174 ? -1.071 11.023 26.455 1.00 84.81 174 GLN A CA 1
ATOM 1403 C C . GLN A 1 174 ? 0.125 10.269 25.881 1.00 84.81 174 GLN A C 1
ATOM 1405 O O . GLN A 1 174 ? 1.273 10.597 26.178 1.00 84.81 174 GLN A O 1
ATOM 1410 N N . THR A 1 175 ? -0.149 9.272 25.041 1.00 86.38 175 THR A N 1
ATOM 1411 C CA . THR A 1 175 ? 0.884 8.458 24.388 1.00 86.38 175 THR A CA 1
ATOM 1412 C C . THR A 1 175 ? 1.298 9.014 23.025 1.00 86.38 175 THR A C 1
ATOM 1414 O O . THR A 1 175 ? 2.379 8.695 22.533 1.00 86.38 175 THR A O 1
ATOM 1417 N N . GLY A 1 176 ? 0.463 9.857 22.409 1.00 86.69 176 GLY A N 1
ATOM 1418 C CA . GLY A 1 176 ? 0.642 10.347 21.042 1.00 86.69 176 GLY A CA 1
ATOM 1419 C C . GLY A 1 176 ? 0.392 9.276 19.976 1.00 86.69 176 GLY A C 1
ATOM 1420 O O . GLY A 1 176 ? 0.757 9.474 18.815 1.00 86.69 176 GLY A O 1
ATOM 1421 N N . LEU A 1 177 ? -0.189 8.135 20.355 1.00 86.50 177 LEU A N 1
ATOM 1422 C CA . LEU A 1 177 ? -0.447 7.012 19.462 1.00 86.50 177 LEU A CA 1
ATOM 1423 C C . LEU A 1 177 ? -1.854 7.088 18.872 1.00 86.50 177 LEU A C 1
ATOM 1425 O O . LEU A 1 177 ? -2.796 7.575 19.491 1.00 86.50 177 LEU A O 1
ATOM 1429 N N . THR A 1 178 ? -1.989 6.576 17.651 1.00 89.62 178 THR A N 1
ATOM 1430 C CA . THR A 1 178 ? -3.292 6.334 17.025 1.00 89.62 178 THR A CA 1
ATOM 1431 C C . THR A 1 178 ? -3.606 4.850 17.111 1.00 89.62 178 THR A C 1
ATOM 1433 O O . THR A 1 178 ? -2.818 4.025 16.639 1.00 89.62 178 THR A O 1
ATOM 1436 N N . PHE A 1 179 ? -4.748 4.532 17.706 1.00 91.19 179 PHE A N 1
ATOM 1437 C CA . PHE A 1 179 ? -5.296 3.190 17.810 1.00 91.19 179 PHE A CA 1
ATOM 1438 C C . PHE A 1 179 ? -6.421 2.999 16.797 1.00 91.19 179 PHE A C 1
ATOM 1440 O O . PHE A 1 179 ? -7.212 3.908 16.554 1.00 91.19 179 PHE A O 1
ATOM 1447 N N . TRP A 1 180 ? -6.488 1.807 16.219 1.00 91.81 180 TRP A N 1
ATOM 1448 C CA . TRP A 1 180 ? -7.469 1.422 15.215 1.00 91.81 180 TRP A CA 1
ATOM 1449 C C . TRP A 1 180 ? -8.429 0.381 15.771 1.00 91.81 180 TRP A C 1
ATOM 1451 O O . TRP A 1 180 ? -8.011 -0.553 16.459 1.00 91.81 180 TRP A O 1
ATOM 1461 N N . PHE A 1 181 ? -9.700 0.546 15.420 1.00 89.56 181 PHE A N 1
ATOM 1462 C CA . PHE A 1 181 ? -10.821 -0.288 15.828 1.00 89.56 181 PHE A CA 1
ATOM 1463 C C . PHE A 1 181 ? -11.655 -0.665 14.609 1.00 89.56 181 PHE A C 1
ATOM 1465 O O . PHE A 1 181 ? -11.713 0.069 13.620 1.00 89.56 181 PHE A O 1
ATOM 1472 N N . GLU A 1 182 ? -12.358 -1.786 14.710 1.00 87.88 182 GLU A N 1
ATOM 1473 C CA . GLU A 1 182 ? -13.471 -2.070 13.814 1.00 87.88 182 GLU A CA 1
ATOM 1474 C C . GLU A 1 182 ? -14.610 -1.065 14.052 1.00 87.88 182 GLU A C 1
ATOM 1476 O O . GLU A 1 182 ? -14.969 -0.773 15.196 1.00 87.88 182 GLU A O 1
ATOM 1481 N N . ASN A 1 183 ? -15.202 -0.545 12.976 1.00 86.19 183 ASN A N 1
ATOM 1482 C CA . ASN A 1 183 ? -16.330 0.372 13.076 1.00 86.19 183 ASN A CA 1
ATOM 1483 C C . ASN A 1 183 ? -17.624 -0.359 13.454 1.00 86.19 183 ASN A C 1
ATOM 1485 O O . ASN A 1 183 ? -18.383 -0.771 12.584 1.00 86.19 183 ASN A O 1
ATOM 1489 N N . GLN A 1 184 ? -17.895 -0.456 14.754 1.00 78.06 184 GLN A N 1
ATOM 1490 C CA . GLN A 1 184 ? -19.198 -0.888 15.277 1.00 78.06 184 GLN A CA 1
ATOM 1491 C C . GLN A 1 184 ? -20.111 0.307 15.599 1.00 78.06 184 GLN A C 1
ATOM 1493 O O . GLN A 1 184 ? -21.325 0.166 15.681 1.00 78.06 184 GLN A O 1
ATOM 1498 N N . ILE A 1 185 ? -19.550 1.516 15.736 1.00 71.88 185 ILE A N 1
ATOM 1499 C CA . ILE A 1 185 ? -20.287 2.727 16.143 1.00 71.88 185 ILE A CA 1
ATOM 1500 C C . ILE A 1 185 ? -21.356 3.095 15.111 1.00 71.88 185 ILE A C 1
ATOM 1502 O O . ILE A 1 185 ? -22.460 3.496 15.468 1.00 71.88 185 ILE A O 1
ATOM 1506 N N . SER A 1 186 ? -21.044 2.934 13.825 1.00 73.12 186 SER A N 1
ATOM 1507 C CA . SER A 1 186 ? -21.958 3.297 12.735 1.00 73.12 186 SER A CA 1
ATOM 1508 C C . SER A 1 186 ? -23.174 2.372 12.613 1.00 73.12 186 SER A C 1
ATOM 1510 O O . SER A 1 186 ? -24.068 2.642 11.808 1.00 73.12 186 SER A O 1
ATOM 1512 N N . ASP A 1 187 ? -23.216 1.279 13.375 1.00 66.31 187 ASP A N 1
ATOM 1513 C CA . ASP A 1 187 ? -24.353 0.361 13.431 1.00 66.31 187 ASP A CA 1
ATOM 1514 C C . ASP A 1 187 ? -25.359 0.724 14.531 1.00 66.31 187 ASP A C 1
ATOM 1516 O O . ASP A 1 187 ? -26.493 0.247 14.498 1.00 66.31 187 ASP A O 1
ATOM 1520 N N . TYR A 1 188 ? -24.996 1.617 15.459 1.00 64.56 188 TYR A N 1
ATOM 1521 C CA . TYR A 1 188 ? -25.899 2.071 16.512 1.00 64.56 188 TYR A CA 1
ATOM 1522 C C . TYR A 1 188 ? -26.771 3.238 16.040 1.00 64.56 188 TYR A C 1
ATOM 1524 O O . TYR A 1 188 ? -26.285 4.247 15.528 1.00 64.56 188 TYR A O 1
ATOM 1532 N N . HIS A 1 189 ? -28.079 3.116 16.269 1.00 60.22 189 HIS A N 1
ATOM 1533 C CA . HIS A 1 189 ? -29.029 4.217 16.152 1.00 60.22 189 HIS A CA 1
ATOM 1534 C C . HIS A 1 189 ? -29.367 4.715 17.558 1.00 60.22 189 HIS A C 1
ATOM 1536 O O . HIS A 1 189 ? -29.754 3.927 18.419 1.00 60.22 189 HIS A O 1
ATOM 1542 N N . TRP A 1 190 ? -29.233 6.019 17.803 1.00 58.97 190 TRP A N 1
ATOM 1543 C CA . TRP A 1 190 ? -29.699 6.609 19.055 1.00 58.97 190 TRP A CA 1
ATOM 1544 C C . TRP A 1 190 ? -31.227 6.561 19.068 1.00 58.97 190 TRP A C 1
ATOM 1546 O O . TRP A 1 190 ? -31.875 7.174 18.219 1.00 58.97 190 TRP A O 1
ATOM 1556 N N . GLU A 1 191 ? -31.819 5.809 19.993 1.00 61.31 191 GLU A N 1
ATOM 1557 C CA . GLU A 1 191 ? -33.244 5.956 20.272 1.00 61.31 191 GLU A CA 1
ATOM 1558 C C . GLU A 1 191 ? -33.425 7.244 21.078 1.00 61.31 191 GLU A C 1
ATOM 1560 O O . GLU A 1 191 ? -33.054 7.312 22.252 1.00 61.31 191 GLU A O 1
ATOM 1565 N N . GLU A 1 192 ? -33.964 8.292 20.445 1.00 57.12 192 GLU A N 1
ATOM 1566 C CA . GLU A 1 192 ? -34.454 9.456 21.180 1.00 57.12 192 GLU A CA 1
ATOM 1567 C C . GLU A 1 192 ? -35.529 8.963 22.148 1.00 57.12 192 GLU A C 1
ATOM 1569 O O . GLU A 1 192 ? -36.640 8.604 21.753 1.00 57.12 192 GLU A O 1
ATOM 1574 N N . SER A 1 193 ? -35.178 8.896 23.432 1.00 55.81 193 SER A N 1
ATOM 1575 C CA . SER A 1 193 ? -36.108 8.524 24.486 1.00 55.81 193 SER A CA 1
ATOM 1576 C C . SER A 1 193 ? -37.139 9.644 24.578 1.00 55.81 193 SER A C 1
ATOM 1578 O O . SER A 1 193 ? -36.918 10.668 25.228 1.00 55.81 193 SER A O 1
ATOM 1580 N N . ASN A 1 194 ? -38.245 9.484 23.852 1.00 55.84 194 ASN A N 1
ATOM 1581 C CA . ASN A 1 194 ? -39.323 10.455 23.809 1.00 55.84 194 ASN A CA 1
ATOM 1582 C C . ASN A 1 194 ? -39.960 10.484 25.205 1.00 55.84 194 ASN A C 1
ATOM 1584 O O . ASN A 1 194 ? -40.775 9.632 25.557 1.00 55.84 194 ASN A O 1
ATOM 1588 N N . SER A 1 195 ? -39.484 11.415 26.033 1.00 52.94 195 SER A N 1
ATOM 1589 C CA . SER A 1 195 ? -39.922 11.615 27.413 1.00 52.94 195 SER A CA 1
ATOM 1590 C C . SER A 1 195 ? -41.439 11.814 27.430 1.00 52.94 195 SER A C 1
ATOM 1592 O O . SER A 1 195 ? -41.933 12.785 26.858 1.00 52.94 195 SER A O 1
ATOM 1594 N N . SER A 1 196 ? -42.166 10.880 28.049 1.00 47.97 196 SER A N 1
ATOM 1595 C CA . SER A 1 196 ? -43.598 10.992 28.366 1.00 47.97 196 SER A CA 1
ATOM 1596 C C . SER A 1 196 ? -43.791 11.098 29.869 1.00 47.97 196 SER A C 1
ATOM 1598 O O . SER A 1 196 ? -43.059 10.388 30.594 1.00 47.97 196 SER A O 1
#

pLDDT: mean 75.75, std 20.87, range [34.09, 96.12]

Sequence (196 aa):
MAGQSAIMFHGFHDLAVGIRPLDEIWCIWNRARGISLVSPADMISACHHLPEYTVPEIRLRTFKSGLRV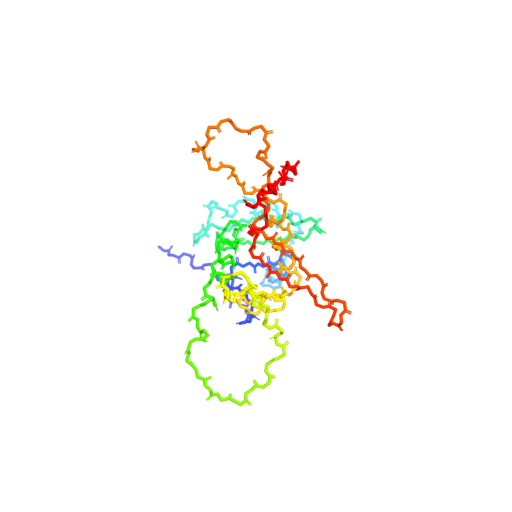LHTPYFSVHEFEHRLLRRLRNTREEGAEEEDGHVDTTSDLIDPLDGTKLMKMSTLEIAQSERLNLNLTNELIESIEQTPSHPSEYHHHHPLSFDKCSLVRDFDPQTGLTFWFENQISDYHWEESNSS

InterPro domains:
  IPR036388 Winged helix-like DNA-binding domain superfamily [G3DSA:1.10.10.10] (4-72)
  IPR036390 Winged helix DNA-binding domain superfamily [SSF46785] (18-71)
  IPR037855 Vacuolar protein sorting protein 36 [PTHR13128] (17-184)
  IPR040608 Snf8/Vps36 family [PF04157] (18-146)

Secondary structure (DSSP, 8-state):
-----GGGSSS-TTS-TTEEEHHHHHHHHHHHH-SSPPPHHHHHHHHTTHHHH-SSPPEEEE-TTS-EEEE-GGGSHHHHHHHHHHHHHHTTSGGGS------------B-TTT--B---EEHHHHHHHHT--HHHHHHHHHHHHHSPPPPPTTS---TT-----SEEEEEETTTTEEEEEE--GGG---------

Foldseek 3Di:
DDPPPCLQPPDDPQAFRFKDWLVVSQVSVQVVVVPDHDDSVNSVVVQCCQQVVDVQGWHWDQFPVRTIMIGGVCLDLVNLVVVVQCVQPPVQPPPPDDDDDDPDPDPFDQDPPPRGGRRKDWLVRSCNVNSHDSVVSVRSLVVLQVDQDDPDPPDPDDPDPPSDRQKDWDQDPVVRIIIIGGPPVVVDDDDPPPDD

Organism: NCBI:txid56615

Radius of gyration: 21.62 Å; chains: 1; bounding box: 68×36×56 Å

=== Feature glossary ===
Key to the feature types in this record:

— What the protein is —

Primary structure: the covalent order of the twenty standard amino acids along the backbone. Two proteins with the same sequence will (almost always) fold to the same structure; two with 30% identity often share a fold but not the details.

Database cross-references. InterPro integrates a dozen domain/family signature databases into unified entries with residue-range hits. GO terms attach function/process/location labels with evidence codes. CATH codes position the fold in a four-level structural taxonomy. Organism is the NCBI-taxonomy species name.

— Where its atoms are —

The mmCIF block holds the 3D Cartesian coordinates of each backbone atom (N, Cα, C, O) in ångströms. mmCIF is the PDB's canonical archive format — a tagged-loop text representation of the atomic model.

Six rendered views show the 3D structure from the faces of a cube — i.e. along ±x, ±y, ±z. Rendering representation is drawn randomly per protein from cartoon (secondary-structure ribbons), sticks (backbone bonds), or molecular surface; coloring is either N→C rainbow (blue at the N-terminus through red at the C-terminus) or one color per chain.

— Local backbone conformation —

DSSP 8-state secondary structure assigns each residue one of H (α-helix), G (3₁₀-helix), I (π-helix), E (extended β-strand), B (isolated β-bridge), T (hydrogen-bonded turn), S (bend), or '-' (coil). The assignment is computed from backbone hydrogen-bond geometry via the Kabsch–Sander algorithm.

P-SEA three-state annotation labels each residue as helix, strand, or coil based purely on the geometry of the Cα trace. It serves as a fallback when the full backbone (and thus DSSP) is unavailable.

The φ/ψ torsion pair specifies the backbone conformation at each residue. φ rotates about the N–Cα bond, ψ about the Cα–C bond. Steric clashes forbid most of the (φ, ψ) plane — the allowed regions (α-helix basin, β-sheet basin, left-handed helix) are the Ramachandran-allowed regions.

— Global shape and packing —

The geometric summary reports three shape descriptors. Rg (radius of gyration) measures how spread out the Cα atoms are about their centre of mass; compact globular proteins have small Rg, elongated or unfolded ones large. Cα contacts (<8 Å, |i−j|>4) count long-range residue pairs in spatial proximity — high for tightly packed folds, near zero for rods or random coil. The bounding-box extents give the protein's footprint along x, y, z in Å.

Accessible surface area quantifies burial. A residue with SASA near zero is packed into the hydrophobic core; one with SASA >100 Å² sits on the surface. Computed here via the Shrake–Rupley numerical algorithm with a 1.4 Å probe.

Plot images: a contact map (which residues are close in 3D, as an N×N binary image), a Ramachandran scatter (backbone torsion angles, revealing secondary-structure composition at a glance), and — for AlphaFold structures — a PAE heatmap (pairwise prediction confidence).

— Structural neighborhood —

The Foldseek 3Di string encodes local tertiary geometry as a 20-letter alphabet — one character per residue — derived from the relative positions of nearby Cα atoms. Unlike the amino-acid sequence, 3Di is a direct function of the 3D structure, so two proteins with the same fold have similar 3Di strings even at low sequence identity.

Nearest PDB neighbors are the top structural matches found by Foldseek when searching this structure against the entire Protein Data Bank. Each hit reports a TM-score (0 to 1; >0.5 almost always implies the same fold) and an E-value. These are *structural* homologs — they may share no detectable sequence similarity.

— Confidence and disorder —

For AlphaFold models, the B-factor field carries pLDDT — the model's own estimate of local accuracy on a 0–100 scale. Regions with pLDDT<50 should be treated as essentially unmodeled; they often correspond to intrinsically disordered segments.

B-factor (Debye–Waller factor) reflects atomic displacement in the crystal lattice. It is an experimental observable (units Å²), not a prediction; low values mean the atom is pinned down, high values mean it moves or is heterogeneous across the crystal.

Predicted aligned error is AlphaFold's pairwise confidence. Unlike pLDDT (per-residue), PAE is per-residue-pair and captures whether two parts of the structure are correctly placed relative to each other. Units are ångströms of expected positional error.